Protein AF-A0ABD6VEF9-F1 (afdb_monomer_lite)

Radius of gyration: 16.77 Å; chains: 1; bounding box: 43×43×40 Å

Secondary structure (DSSP, 8-state):
---S--EEEE-HHHHSTTTTSPTTPEEEES-GGG--TTSPPPEEEEEEEEE----BS-TTTS-TTT----EEEEES-GGG--SEETTTEEPP--B----TT-EEEEEETTTEEEEEEEEEE-SSPEEEEEEEGGGTEEEEEEESS-EEEEESSS-S--TT-TTPEEEEE-TT--EEEEEEEEEEEEE-TTSGGGEEEEEEEHHHHHHHHT-----SS--

Structure (mmCIF, N/CA/C/O backbone):
data_AF-A0ABD6VEF9-F1
#
_entry.id   AF-A0ABD6VEF9-F1
#
loop_
_atom_site.group_PDB
_atom_site.id
_atom_site.type_symbol
_atom_site.label_atom_id
_atom_site.label_alt_id
_atom_site.label_comp_id
_atom_site.label_asym_id
_atom_site.label_entity_id
_atom_site.label_seq_id
_atom_site.pdbx_PDB_ins_code
_atom_site.Cartn_x
_atom_site.Cartn_y
_atom_site.Cartn_z
_atom_site.occupancy
_atom_site.B_iso_or_equiv
_atom_site.auth_seq_id
_atom_site.auth_comp_id
_atom_site.auth_asym_id
_atom_site.auth_atom_id
_atom_site.pdbx_PDB_model_num
ATOM 1 N N . MET A 1 1 ? -6.800 -20.324 9.308 1.00 45.53 1 MET A N 1
ATOM 2 C CA . MET A 1 1 ? -8.148 -19.732 9.439 1.00 45.53 1 MET A CA 1
ATOM 3 C C . MET A 1 1 ? -7.958 -18.294 9.885 1.00 45.53 1 MET A C 1
ATOM 5 O O . MET A 1 1 ? -7.019 -18.062 10.637 1.00 45.53 1 MET A O 1
ATOM 9 N N . THR A 1 2 ? -8.762 -17.354 9.390 1.00 67.94 2 THR A N 1
ATOM 10 C CA . THR A 1 2 ? -8.762 -15.959 9.862 1.00 67.94 2 THR A CA 1
ATOM 11 C C . THR A 1 2 ? -9.254 -15.913 11.309 1.00 67.94 2 THR A C 1
ATOM 13 O O . THR A 1 2 ? -10.180 -16.643 11.657 1.00 67.94 2 THR A O 1
ATOM 16 N N . ASP A 1 3 ? -8.638 -15.087 12.149 1.00 82.50 3 ASP A N 1
ATOM 17 C CA . ASP A 1 3 ? -8.951 -14.959 13.584 1.00 82.50 3 ASP A CA 1
ATOM 18 C C . ASP A 1 3 ? -10.270 -14.220 13.880 1.00 82.50 3 ASP A C 1
ATOM 20 O O . ASP A 1 3 ? -10.716 -14.188 15.025 1.00 82.50 3 ASP A O 1
ATOM 24 N N . GLY A 1 4 ? -10.910 -13.656 12.852 1.00 86.88 4 GLY A N 1
ATOM 25 C CA . GLY A 1 4 ? -12.177 -12.932 12.962 1.00 86.88 4 GLY A CA 1
ATOM 26 C C . GLY A 1 4 ? -12.031 -11.491 13.455 1.00 86.88 4 GLY A C 1
ATOM 27 O O . GLY A 1 4 ? -13.043 -10.829 13.675 1.00 86.88 4 GLY A O 1
ATOM 28 N N . LEU A 1 5 ? -10.803 -10.993 13.620 1.00 94.75 5 LEU A N 1
ATOM 29 C CA . LEU A 1 5 ? -10.530 -9.617 14.022 1.00 94.75 5 LEU A CA 1
ATOM 30 C C . LEU A 1 5 ? -10.351 -8.708 12.797 1.00 94.75 5 LEU A C 1
ATOM 32 O O . LEU A 1 5 ? -9.996 -9.154 11.705 1.00 94.75 5 LEU A O 1
ATOM 36 N N . ILE A 1 6 ? -10.594 -7.408 12.986 1.00 97.00 6 ILE A N 1
ATOM 37 C CA . ILE A 1 6 ? -10.380 -6.391 11.951 1.00 97.00 6 ILE A CA 1
ATOM 38 C C . ILE A 1 6 ? -9.035 -5.706 12.185 1.00 97.00 6 ILE A C 1
ATOM 40 O O . ILE A 1 6 ? -8.711 -5.256 13.289 1.00 97.00 6 ILE A O 1
ATOM 44 N N . TYR A 1 7 ? -8.269 -5.604 11.105 1.00 98.00 7 TYR A N 1
ATOM 45 C CA . TYR A 1 7 ? -6.947 -4.999 11.074 1.00 98.00 7 TYR A CA 1
ATOM 46 C C . TYR A 1 7 ? -6.912 -3.857 10.064 1.00 98.00 7 TYR A C 1
ATOM 48 O O . TYR A 1 7 ? -7.543 -3.931 9.011 1.00 98.00 7 TYR A O 1
ATOM 56 N N . GLY A 1 8 ? -6.120 -2.829 10.355 1.00 97.81 8 GLY A N 1
ATOM 57 C CA . GLY A 1 8 ? -5.647 -1.906 9.332 1.00 97.81 8 GLY A CA 1
ATOM 58 C C . GLY A 1 8 ? -4.469 -2.520 8.578 1.00 97.81 8 GLY A C 1
ATOM 59 O O . GLY A 1 8 ? -3.607 -3.148 9.194 1.00 97.81 8 GLY A O 1
ATOM 60 N N . LEU A 1 9 ? -4.430 -2.334 7.258 1.00 98.19 9 LEU A N 1
ATOM 61 C CA . LEU A 1 9 ? -3.325 -2.721 6.377 1.00 98.19 9 LEU A CA 1
ATOM 62 C C . LEU A 1 9 ? -2.619 -1.458 5.876 1.00 98.19 9 LEU A C 1
ATOM 64 O O . LEU A 1 9 ? -3.268 -0.526 5.413 1.00 98.19 9 LEU A O 1
ATOM 68 N N . THR A 1 10 ? -1.294 -1.427 5.963 1.00 97.75 10 THR A N 1
ATOM 69 C CA . THR A 1 10 ? -0.458 -0.332 5.447 1.00 97.75 10 THR A CA 1
ATOM 70 C C . THR A 1 10 ? 0.938 -0.859 5.107 1.00 97.75 10 THR A C 1
ATOM 72 O O . THR A 1 10 ? 1.178 -2.062 5.195 1.00 97.75 10 THR A O 1
ATOM 75 N N . ASN A 1 11 ? 1.869 0.002 4.698 1.00 97.81 11 ASN A N 1
ATOM 76 C CA . ASN A 1 11 ? 3.261 -0.390 4.501 1.00 97.81 11 ASN A CA 1
ATOM 77 C C . ASN A 1 11 ? 3.997 -0.596 5.833 1.00 97.81 11 ASN A C 1
ATOM 79 O O . ASN A 1 11 ? 3.742 0.085 6.830 1.00 97.81 11 ASN A O 1
ATOM 83 N N . ASN A 1 12 ? 4.984 -1.490 5.822 1.00 96.81 12 ASN A N 1
ATOM 84 C CA . ASN A 1 12 ? 5.884 -1.721 6.945 1.00 96.81 12 ASN A CA 1
ATOM 85 C C . ASN A 1 12 ? 6.657 -0.437 7.293 1.00 96.81 12 ASN A C 1
ATOM 87 O O . ASN A 1 12 ? 6.689 -0.033 8.458 1.00 96.81 12 ASN A O 1
ATOM 91 N N . HIS A 1 13 ? 7.203 0.275 6.306 1.00 95.19 13 HIS A N 1
ATOM 92 C CA . HIS A 1 13 ? 7.940 1.511 6.595 1.00 95.19 13 HIS A CA 1
ATOM 93 C C . HIS A 1 13 ? 7.076 2.626 7.208 1.00 95.19 13 HIS A C 1
ATOM 95 O O . HIS A 1 13 ? 7.625 3.534 7.828 1.00 95.19 13 HIS A O 1
ATOM 101 N N . VAL A 1 14 ? 5.747 2.558 7.059 1.00 94.62 14 VAL A N 1
ATOM 102 C CA . VAL A 1 14 ? 4.812 3.564 7.579 1.00 94.62 14 VAL A CA 1
ATOM 103 C C . VAL A 1 14 ? 4.471 3.296 9.041 1.00 94.62 14 VAL A C 1
ATOM 105 O O . VAL A 1 14 ? 4.703 4.157 9.884 1.00 94.62 14 VAL A O 1
ATOM 108 N N . SER A 1 15 ? 3.928 2.117 9.365 1.00 93.12 15 SER A N 1
ATOM 109 C CA . SER A 1 15 ? 3.440 1.839 10.728 1.00 93.12 15 SER A CA 1
ATOM 110 C C . SER A 1 15 ? 4.394 1.024 11.591 1.00 93.12 15 SER A C 1
ATOM 112 O O . SER A 1 15 ? 4.159 0.907 12.789 1.00 93.12 15 SER A O 1
ATOM 114 N N . ALA A 1 16 ? 5.417 0.403 11.002 1.00 92.25 16 ALA A N 1
ATOM 115 C CA . ALA A 1 16 ? 6.303 -0.526 11.698 1.00 92.25 16 ALA A CA 1
ATOM 116 C C . ALA A 1 16 ? 7.780 -0.091 11.705 1.00 92.25 16 ALA A C 1
ATOM 118 O O . ALA A 1 16 ? 8.642 -0.863 12.123 1.00 92.25 16 ALA A O 1
ATOM 119 N N . LEU A 1 17 ? 8.081 1.144 11.274 1.00 91.12 17 LEU A N 1
ATOM 120 C CA . LEU A 1 17 ? 9.437 1.711 11.204 1.00 91.12 17 LEU A CA 1
ATOM 121 C C . LEU A 1 17 ? 10.446 0.742 10.567 1.00 91.12 17 LEU A C 1
ATOM 123 O O . LEU A 1 17 ? 11.526 0.504 11.103 1.00 91.12 17 LEU A O 1
ATOM 127 N N . CYS A 1 18 ? 10.085 0.152 9.427 1.00 91.50 18 CYS A N 1
ATOM 128 C CA . CYS A 1 18 ? 10.913 -0.843 8.739 1.00 91.50 18 CYS A CA 1
ATOM 129 C C . CYS A 1 18 ? 11.238 -2.068 9.619 1.00 91.50 18 CYS A C 1
ATOM 131 O O . CYS A 1 18 ? 12.378 -2.524 9.654 1.00 91.50 18 CYS A O 1
ATOM 133 N N . SER A 1 19 ? 10.234 -2.616 10.302 1.00 91.69 19 SER A N 1
ATOM 134 C CA . SER A 1 19 ? 10.300 -3.769 11.218 1.00 91.69 19 SER A CA 1
ATOM 135 C C . SER A 1 19 ? 10.960 -3.501 12.579 1.00 91.69 19 SER A C 1
ATOM 137 O O . SER A 1 19 ? 11.353 -4.446 13.256 1.00 91.69 19 SER A O 1
ATOM 139 N N . HIS A 1 20 ? 11.075 -2.239 13.002 1.00 90.75 20 HIS A N 1
ATOM 140 C CA . HIS A 1 20 ? 11.664 -1.871 14.300 1.00 90.75 20 HIS A CA 1
ATOM 141 C C . HIS A 1 20 ? 10.624 -1.548 15.386 1.00 90.75 20 HIS A C 1
ATOM 143 O O . HIS A 1 20 ? 10.989 -1.324 16.540 1.00 90.75 20 HIS A O 1
ATOM 149 N N . VAL A 1 21 ? 9.334 -1.520 15.044 1.00 91.75 21 VAL A N 1
ATOM 150 C CA . VAL A 1 21 ? 8.249 -1.314 16.015 1.00 91.75 21 VAL A CA 1
ATOM 151 C C . VAL A 1 21 ? 7.948 -2.610 16.766 1.00 91.75 21 VAL A C 1
ATOM 153 O O . VAL A 1 21 ? 7.806 -3.673 16.166 1.00 91.75 21 VAL A O 1
ATOM 156 N N . GLN A 1 22 ? 7.818 -2.516 18.089 1.00 94.69 22 GLN A N 1
ATOM 157 C CA . GLN A 1 22 ? 7.417 -3.644 18.928 1.00 94.69 22 GLN A CA 1
ATOM 158 C C . GLN A 1 22 ? 5.934 -3.978 18.726 1.00 94.69 22 GLN A C 1
ATOM 160 O O . GLN A 1 22 ? 5.107 -3.089 18.502 1.00 94.69 22 GLN A O 1
ATOM 165 N N . ILE A 1 23 ? 5.586 -5.259 18.849 1.00 96.00 23 ILE A N 1
ATOM 166 C CA . ILE A 1 23 ? 4.185 -5.698 18.908 1.00 96.00 23 ILE A CA 1
ATOM 167 C C . ILE A 1 23 ? 3.462 -4.934 20.027 1.00 96.00 23 ILE A C 1
ATOM 169 O O . ILE A 1 23 ? 4.066 -4.572 21.034 1.00 96.00 23 ILE A O 1
ATOM 173 N N . ASP A 1 24 ? 2.183 -4.644 19.805 1.00 97.19 24 ASP A N 1
ATOM 174 C CA . ASP A 1 24 ? 1.301 -3.868 20.678 1.00 97.19 24 ASP A CA 1
ATOM 175 C C . ASP A 1 24 ? 1.665 -2.382 20.841 1.00 97.19 24 ASP A C 1
ATOM 177 O O . ASP A 1 24 ? 1.019 -1.664 21.604 1.00 97.19 24 ASP A O 1
ATOM 181 N N . THR A 1 25 ? 2.625 -1.863 20.068 1.00 97.44 25 THR A N 1
ATOM 182 C CA . THR A 1 25 ? 2.862 -0.412 20.010 1.00 97.44 25 THR A CA 1
ATOM 183 C C . THR A 1 25 ? 1.615 0.307 19.466 1.00 97.44 25 THR A C 1
ATOM 185 O O . THR A 1 25 ? 1.110 -0.087 18.405 1.00 97.44 25 THR A O 1
ATOM 188 N N . PRO A 1 26 ? 1.114 1.366 20.134 1.00 97.06 26 PRO A N 1
ATOM 189 C CA . PRO A 1 26 ? -0.029 2.139 19.656 1.00 97.06 26 PRO A CA 1
ATOM 190 C C . PRO A 1 26 ? 0.221 2.790 18.290 1.00 97.06 26 PRO A C 1
ATOM 192 O O . PRO A 1 26 ? 1.247 3.432 18.066 1.00 97.06 26 PRO A O 1
ATOM 195 N N . ILE A 1 27 ? -0.759 2.677 17.396 1.00 96.44 27 ILE A N 1
ATOM 196 C CA . ILE A 1 27 ? -0.816 3.384 16.115 1.00 96.44 27 ILE A CA 1
ATOM 197 C C . ILE A 1 27 ? -1.708 4.610 16.283 1.00 96.44 27 ILE A C 1
ATOM 199 O O . ILE A 1 27 ? -2.882 4.481 16.636 1.00 96.44 27 ILE A O 1
ATOM 203 N N . LEU A 1 28 ? -1.155 5.796 16.030 1.00 95.06 28 LEU A N 1
ATOM 204 C CA . LEU A 1 28 ? -1.866 7.066 16.180 1.00 95.06 28 LEU A CA 1
ATOM 205 C C . LEU A 1 28 ? -2.517 7.522 14.872 1.00 95.06 28 LEU A C 1
ATOM 207 O O . LEU A 1 28 ? -1.933 7.376 13.796 1.00 95.06 28 LEU A O 1
ATOM 211 N N . ALA A 1 29 ? -3.698 8.125 14.986 1.00 93.44 29 ALA A N 1
ATOM 212 C CA . ALA A 1 29 ? -4.364 8.850 13.913 1.00 93.44 29 ALA A CA 1
ATOM 213 C C . ALA A 1 29 ? -4.877 10.217 14.428 1.00 93.44 29 ALA A C 1
ATOM 215 O O . ALA A 1 29 ? -5.512 10.255 15.481 1.00 93.44 29 ALA A O 1
ATOM 216 N N . PRO A 1 30 ? -4.631 11.331 13.712 1.00 93.00 30 PRO A N 1
ATOM 217 C CA . PRO A 1 30 ? -3.630 11.448 12.651 1.00 93.00 30 PRO A CA 1
ATOM 218 C C . PRO A 1 30 ? -2.209 11.143 13.174 1.00 93.00 30 PRO A C 1
ATOM 220 O O . PRO A 1 30 ? -1.962 11.128 14.381 1.00 93.00 30 PRO A O 1
ATOM 223 N N . GLY A 1 31 ? -1.274 10.860 12.264 1.00 88.62 31 GLY A N 1
ATOM 224 C CA . GLY A 1 31 ? 0.130 10.672 12.635 1.00 88.62 31 GLY A CA 1
ATOM 225 C C . GLY A 1 31 ? 0.730 11.963 13.200 1.00 88.62 31 GLY A C 1
ATOM 226 O O . GLY A 1 31 ? 0.244 13.051 12.911 1.00 88.62 31 GLY A O 1
ATOM 227 N N . VAL A 1 32 ? 1.815 11.865 13.977 1.00 86.62 32 VAL A N 1
ATOM 228 C CA . VAL A 1 32 ? 2.426 13.021 14.676 1.00 86.62 32 VAL A CA 1
ATOM 229 C C . VAL A 1 32 ? 2.741 14.193 13.733 1.00 86.62 32 VAL A C 1
ATOM 231 O O . VAL A 1 32 ? 2.557 15.345 14.107 1.00 86.62 32 VAL A O 1
ATOM 234 N N . MET A 1 33 ? 3.159 13.902 12.498 1.00 86.00 33 MET A N 1
ATOM 235 C CA . MET A 1 33 ? 3.472 14.913 11.475 1.00 86.00 33 MET A CA 1
ATOM 236 C C . MET A 1 33 ? 2.245 15.661 10.931 1.00 86.00 33 MET A C 1
ATOM 238 O O . MET A 1 33 ? 2.400 16.711 10.317 1.00 86.00 33 MET A O 1
ATOM 242 N N . ASP A 1 34 ? 1.048 15.117 11.137 1.00 87.38 34 ASP A N 1
ATOM 243 C CA . ASP A 1 34 ? -0.226 15.653 10.656 1.00 87.38 34 ASP A CA 1
ATOM 244 C C . ASP A 1 34 ? -1.023 16.349 11.779 1.00 87.38 34 ASP A C 1
ATOM 246 O O . ASP A 1 34 ? -2.131 16.838 11.552 1.00 87.38 34 ASP A O 1
ATOM 250 N N . VAL A 1 35 ? -0.481 16.402 13.002 1.00 91.75 35 VAL A N 1
ATOM 251 C CA . VAL A 1 35 ? -1.099 17.109 14.131 1.00 91.75 35 VAL A CA 1
ATOM 252 C C . VAL A 1 35 ? -0.801 18.604 14.024 1.00 91.75 35 VAL A C 1
ATOM 254 O O . VAL A 1 35 ? 0.353 19.022 13.937 1.00 91.75 35 VAL A O 1
ATOM 257 N N . GLY A 1 36 ? -1.845 19.428 14.092 1.00 91.19 36 GLY A N 1
ATOM 258 C CA . GLY A 1 36 ? -1.723 20.882 14.069 1.00 91.19 36 GLY A CA 1
ATOM 259 C C . GLY A 1 36 ? -2.930 21.591 14.690 1.00 91.19 36 GLY A C 1
ATOM 260 O O . GLY A 1 36 ? -3.944 20.948 14.985 1.00 91.19 36 GLY A O 1
ATOM 261 N N . PRO A 1 37 ? -2.841 22.918 14.908 1.00 92.12 37 PRO A N 1
ATOM 262 C CA . PRO A 1 37 ? -3.950 23.710 15.433 1.00 92.12 37 PRO A CA 1
ATOM 263 C C . PRO A 1 37 ? -5.216 23.539 14.586 1.00 92.12 37 PRO A C 1
ATOM 265 O O . PRO A 1 37 ? -5.142 23.520 13.360 1.00 92.12 37 PRO A O 1
ATOM 268 N N . ASN A 1 38 ? -6.377 23.443 15.240 1.00 91.31 38 ASN A N 1
ATOM 269 C CA . ASN A 1 38 ? -7.689 23.213 14.611 1.00 91.31 38 ASN A CA 1
ATOM 270 C C . ASN A 1 38 ? -7.837 21.870 13.861 1.00 91.31 38 ASN A C 1
ATOM 272 O O . ASN A 1 38 ? -8.828 21.674 13.159 1.00 91.31 38 ASN A O 1
ATOM 276 N N . GLY A 1 39 ? -6.876 20.952 14.001 1.00 89.56 39 GLY A N 1
ATOM 277 C CA . GLY A 1 39 ? -6.969 19.586 13.492 1.00 89.56 39 GLY A CA 1
ATOM 278 C C . GLY A 1 39 ? -7.694 18.633 14.446 1.00 89.56 39 GLY A C 1
ATOM 279 O O . GLY A 1 39 ? -8.108 18.999 15.547 1.00 89.56 39 GLY A O 1
ATOM 280 N N . VAL A 1 40 ? -7.818 17.375 14.023 1.00 90.62 40 VAL A N 1
ATOM 281 C CA . VAL A 1 40 ? -8.311 16.290 14.881 1.00 90.62 40 VAL A CA 1
ATOM 282 C C . VAL A 1 40 ? -7.254 15.980 15.941 1.00 90.62 40 VAL A C 1
ATOM 284 O O . VAL A 1 40 ? -6.083 15.784 15.612 1.00 90.62 40 VAL A O 1
ATOM 287 N N . ALA A 1 41 ? -7.662 15.937 17.212 1.00 93.31 41 ALA A N 1
ATOM 288 C CA . ALA A 1 41 ? -6.776 15.523 18.294 1.00 93.31 41 ALA A CA 1
ATOM 289 C C . ALA A 1 41 ? -6.307 14.073 18.060 1.00 93.31 41 ALA A C 1
ATOM 291 O O . ALA A 1 41 ? -7.143 13.227 17.737 1.00 93.31 41 ALA A O 1
ATOM 292 N N . PRO A 1 42 ? -5.006 13.766 18.213 1.00 94.62 42 PRO A N 1
ATOM 293 C CA . PRO A 1 42 ? -4.504 12.421 17.975 1.00 94.62 42 PRO A CA 1
ATOM 294 C C . PRO A 1 42 ? -5.123 11.423 18.953 1.00 94.62 42 PRO A C 1
ATOM 296 O O . PRO A 1 42 ? -5.195 11.668 20.158 1.00 94.62 42 PRO A O 1
ATOM 299 N N . PHE A 1 43 ? -5.532 10.274 18.429 1.00 95.12 43 PHE A N 1
ATOM 300 C CA . PHE A 1 43 ? -6.063 9.152 19.194 1.00 95.12 43 PHE A CA 1
ATOM 301 C C . PHE A 1 43 ? -5.400 7.843 18.759 1.00 95.12 43 PHE A C 1
ATOM 303 O O . PHE A 1 43 ? -4.752 7.765 17.714 1.00 95.12 43 PHE A O 1
ATOM 310 N N . THR A 1 44 ? -5.549 6.798 19.575 1.00 96.75 44 THR A N 1
ATOM 311 C CA . THR A 1 44 ? -5.053 5.459 19.231 1.00 96.75 44 THR A CA 1
ATOM 312 C C . THR A 1 44 ? -6.043 4.772 18.295 1.00 96.75 44 THR A C 1
ATOM 314 O O . THR A 1 44 ? -7.134 4.390 18.713 1.00 96.75 44 THR A O 1
ATOM 317 N N . LEU A 1 45 ? -5.652 4.605 17.032 1.00 96.75 45 LEU A N 1
ATOM 318 C CA . LEU A 1 45 ? -6.423 3.886 16.017 1.00 96.75 45 LEU A CA 1
ATOM 319 C C . LEU A 1 45 ? -6.382 2.368 16.249 1.00 96.75 45 LEU A C 1
ATOM 321 O O . LEU A 1 45 ? -7.352 1.652 15.993 1.00 96.75 45 LEU A O 1
ATOM 325 N N . GLY A 1 46 ? -5.250 1.868 16.736 1.00 97.69 46 GLY A N 1
ATOM 326 C CA . GLY A 1 46 ? -5.011 0.443 16.894 1.00 97.69 46 GLY A CA 1
ATOM 327 C C . GLY A 1 46 ? -3.634 0.133 17.458 1.00 97.69 46 GLY A C 1
ATOM 328 O O . GLY A 1 46 ? -2.940 1.025 17.939 1.00 97.69 46 GLY A O 1
ATOM 329 N N . PHE A 1 47 ? -3.236 -1.132 17.378 1.00 97.94 47 PHE A N 1
ATOM 330 C CA . PHE A 1 47 ? -1.985 -1.628 17.951 1.00 97.94 47 PHE A CA 1
ATOM 331 C C . PHE A 1 47 ? -1.227 -2.479 16.939 1.00 97.94 47 PHE A C 1
ATOM 333 O O . PHE A 1 47 ? -1.810 -3.378 16.326 1.00 97.94 47 PHE A O 1
ATOM 340 N N . HIS A 1 48 ? 0.062 -2.194 16.744 1.00 98.00 48 HIS A N 1
ATOM 341 C CA . HIS A 1 48 ? 0.905 -2.931 15.809 1.00 98.00 48 HIS A CA 1
ATOM 342 C C . HIS A 1 48 ? 0.853 -4.437 16.096 1.00 98.00 48 HIS A C 1
ATOM 344 O O . HIS A 1 48 ? 1.012 -4.859 17.236 1.00 98.00 48 HIS A O 1
ATOM 350 N N . THR A 1 49 ? 0.625 -5.255 15.068 1.00 97.06 49 THR A N 1
ATOM 351 C CA . THR A 1 49 ? 0.486 -6.709 15.242 1.00 97.06 49 THR A CA 1
ATOM 352 C C . THR A 1 49 ? 1.572 -7.471 14.507 1.00 97.06 49 THR A C 1
ATOM 354 O O . THR A 1 49 ? 2.173 -8.381 15.070 1.00 97.06 49 THR A O 1
ATOM 357 N N . ARG A 1 50 ? 1.815 -7.135 13.238 1.00 96.62 50 ARG A N 1
ATOM 358 C CA . ARG A 1 50 ? 2.834 -7.814 12.438 1.00 96.62 50 ARG A CA 1
ATOM 359 C C . ARG A 1 50 ? 3.285 -6.942 11.281 1.00 96.62 50 ARG A C 1
ATOM 361 O O . ARG A 1 50 ? 2.458 -6.326 10.614 1.00 96.62 50 ARG A O 1
ATOM 368 N N . ALA A 1 51 ? 4.576 -6.971 10.992 1.00 96.81 51 ALA A N 1
ATOM 369 C CA . ALA A 1 51 ? 5.146 -6.486 9.747 1.00 96.81 51 ALA A CA 1
ATOM 370 C C . ALA A 1 51 ? 5.677 -7.671 8.932 1.00 96.81 51 ALA A C 1
ATOM 372 O O . ALA A 1 51 ? 6.233 -8.608 9.502 1.00 96.81 51 ALA A O 1
ATOM 373 N N . LEU A 1 52 ? 5.483 -7.654 7.614 1.00 95.25 52 LEU A N 1
ATOM 374 C CA . LEU A 1 52 ? 6.184 -8.576 6.725 1.00 95.25 52 LEU A CA 1
ATOM 375 C C . LEU A 1 52 ? 7.640 -8.122 6.613 1.00 95.25 52 LEU A C 1
ATOM 377 O O . LEU A 1 52 ? 7.905 -6.931 6.432 1.00 95.25 52 LEU A O 1
ATOM 381 N N . GLU A 1 53 ? 8.567 -9.064 6.769 1.00 86.06 53 GLU A N 1
ATOM 382 C CA . GLU A 1 53 ? 9.993 -8.757 6.839 1.00 86.06 53 GLU A CA 1
ATOM 383 C C . GLU A 1 53 ? 10.518 -8.149 5.532 1.00 86.06 53 GLU A C 1
ATOM 385 O O . GLU A 1 53 ? 10.178 -8.576 4.427 1.00 86.06 53 GLU A O 1
ATOM 390 N N . MET A 1 54 ? 11.389 -7.150 5.686 1.00 90.12 54 MET A N 1
ATOM 391 C CA . MET A 1 54 ? 12.167 -6.555 4.604 1.00 90.12 54 MET A CA 1
ATOM 392 C C . MET A 1 54 ? 13.631 -6.943 4.788 1.00 90.12 54 MET A C 1
ATOM 394 O O . MET A 1 54 ? 14.349 -6.348 5.596 1.00 90.12 54 MET A O 1
ATOM 398 N N . HIS A 1 55 ? 14.088 -7.945 4.043 1.00 91.31 55 HIS A N 1
ATOM 399 C CA . HIS A 1 55 ? 15.479 -8.372 4.086 1.00 91.31 55 HIS A CA 1
ATOM 400 C C . HIS A 1 55 ? 16.355 -7.377 3.325 1.00 91.31 55 HIS A C 1
ATOM 402 O O . HIS A 1 55 ? 16.140 -7.108 2.139 1.00 91.31 55 HIS A O 1
ATOM 408 N N . HIS A 1 56 ? 17.361 -6.842 4.012 1.00 90.50 56 HIS A N 1
ATOM 409 C CA . HIS A 1 56 ? 18.404 -6.023 3.408 1.00 90.50 56 HIS A CA 1
ATOM 410 C C . HIS A 1 56 ? 19.555 -6.899 2.908 1.00 90.50 56 HIS A C 1
ATOM 412 O O . HIS A 1 56 ? 19.841 -7.954 3.470 1.00 90.50 56 HIS A O 1
ATOM 418 N N . GLY A 1 57 ? 20.239 -6.452 1.858 1.00 90.56 57 GLY A N 1
ATOM 419 C CA . GLY A 1 57 ? 21.316 -7.214 1.236 1.00 90.56 57 GLY A CA 1
ATOM 420 C C . GLY A 1 57 ? 21.520 -6.838 -0.226 1.00 90.56 57 GLY A C 1
ATOM 421 O O . GLY A 1 57 ? 20.934 -5.881 -0.733 1.00 90.56 57 GLY A O 1
ATOM 422 N N . SER A 1 58 ? 22.366 -7.597 -0.911 1.00 89.94 58 SER A N 1
ATOM 423 C CA . SER A 1 58 ? 22.529 -7.515 -2.358 1.00 89.94 58 SER A CA 1
ATOM 424 C C . SER A 1 58 ? 21.566 -8.478 -3.054 1.00 89.94 58 SER A C 1
ATOM 426 O O . SER A 1 58 ? 21.177 -9.505 -2.511 1.00 89.94 58 SER A O 1
ATOM 428 N N . VAL A 1 59 ? 21.221 -8.204 -4.310 1.00 89.88 59 VAL A N 1
ATOM 429 C CA . VAL A 1 59 ? 20.334 -9.086 -5.096 1.00 89.88 59 VAL A CA 1
ATOM 430 C C . VAL A 1 59 ? 20.834 -10.544 -5.150 1.00 89.88 59 VAL A C 1
ATOM 432 O O . VAL A 1 59 ? 20.032 -11.456 -5.300 1.00 89.88 59 VAL A O 1
ATOM 435 N N . GLY A 1 60 ? 22.144 -10.777 -5.007 1.00 91.25 60 GLY A N 1
ATOM 436 C CA . GLY A 1 60 ? 22.737 -12.117 -5.035 1.00 91.25 60 GLY A CA 1
ATOM 437 C C . GLY A 1 60 ? 22.738 -12.874 -3.702 1.00 91.25 60 GLY A C 1
ATOM 438 O O . GLY A 1 60 ? 23.114 -14.042 -3.704 1.00 91.25 60 GLY A O 1
ATOM 439 N N . ASN A 1 61 ? 22.375 -12.244 -2.577 1.00 92.25 61 ASN A N 1
ATOM 440 C CA . ASN A 1 61 ? 22.468 -12.869 -1.249 1.00 92.25 61 ASN A CA 1
ATOM 441 C C . ASN A 1 61 ? 21.145 -12.945 -0.472 1.00 92.25 61 ASN A C 1
ATOM 443 O O . ASN A 1 61 ? 21.108 -13.586 0.576 1.00 92.25 61 ASN A O 1
ATOM 447 N N . ILE A 1 62 ? 20.075 -12.328 -0.976 1.00 92.75 62 ILE A N 1
ATOM 448 C CA . ILE A 1 62 ? 18.742 -12.369 -0.370 1.00 92.75 62 ILE A CA 1
ATOM 449 C C . ILE A 1 62 ? 17.683 -12.812 -1.377 1.00 92.75 62 ILE A C 1
ATOM 451 O O . ILE A 1 62 ? 17.788 -12.565 -2.579 1.00 92.75 62 ILE A O 1
ATOM 455 N N . ASP A 1 63 ? 16.617 -13.425 -0.866 1.00 91.00 63 ASP A N 1
ATOM 456 C CA . ASP A 1 63 ? 15.432 -13.748 -1.655 1.00 91.00 63 ASP A CA 1
ATOM 457 C C . ASP A 1 63 ? 14.542 -12.507 -1.824 1.00 91.00 63 ASP A C 1
ATOM 459 O O . ASP A 1 63 ? 13.567 -12.286 -1.104 1.00 91.00 63 ASP A O 1
ATOM 463 N N . ILE A 1 64 ? 14.887 -11.677 -2.808 1.00 92.31 64 ILE A N 1
ATOM 464 C CA . ILE A 1 64 ? 14.157 -10.444 -3.132 1.00 92.31 64 ILE A CA 1
ATOM 465 C C . ILE A 1 64 ? 12.710 -10.682 -3.595 1.00 92.31 64 ILE A C 1
ATOM 467 O O . ILE A 1 64 ? 11.935 -9.728 -3.679 1.00 92.31 64 ILE A O 1
ATOM 471 N N . ALA A 1 65 ? 12.333 -11.921 -3.934 1.00 88.31 65 ALA A N 1
ATOM 472 C CA . ALA A 1 65 ? 10.963 -12.248 -4.321 1.00 88.31 65 ALA A CA 1
ATOM 473 C C . ALA A 1 65 ? 10.026 -12.308 -3.106 1.00 88.31 65 ALA A C 1
ATOM 475 O O . ALA A 1 65 ? 8.820 -12.127 -3.265 1.00 88.31 65 ALA A O 1
ATOM 476 N N . ARG A 1 66 ? 10.578 -12.524 -1.903 1.00 87.25 66 ARG A N 1
ATOM 477 C CA . ARG A 1 66 ? 9.838 -12.475 -0.635 1.00 87.25 66 ARG A CA 1
ATOM 478 C C . ARG A 1 66 ? 9.736 -11.075 -0.041 1.00 87.25 66 ARG A C 1
ATOM 480 O O . ARG A 1 66 ? 8.839 -10.841 0.764 1.00 87.25 66 ARG A O 1
ATOM 487 N N . ASN A 1 67 ? 10.612 -10.154 -0.445 1.00 93.62 67 ASN A N 1
ATOM 488 C CA . ASN A 1 67 ? 10.554 -8.776 0.024 1.00 93.62 67 ASN A CA 1
ATOM 489 C C . ASN A 1 67 ? 9.264 -8.101 -0.444 1.00 93.62 67 ASN A C 1
ATOM 491 O O . ASN A 1 67 ? 8.959 -8.009 -1.635 1.00 93.62 67 ASN A O 1
ATOM 495 N N . THR A 1 68 ? 8.533 -7.583 0.530 1.00 94.62 68 THR A N 1
ATOM 496 C CA . THR A 1 68 ? 7.355 -6.748 0.355 1.00 94.62 68 THR A CA 1
ATOM 497 C C . THR A 1 68 ? 7.357 -5.699 1.452 1.00 94.62 68 THR A C 1
ATOM 499 O O . THR A 1 68 ? 8.166 -5.748 2.373 1.00 94.62 68 THR A O 1
ATOM 502 N N . ASP A 1 69 ? 6.468 -4.730 1.347 1.00 96.88 69 ASP A N 1
ATOM 503 C CA . ASP A 1 69 ? 6.392 -3.633 2.287 1.00 96.88 69 ASP A CA 1
ATOM 504 C C . ASP A 1 69 ? 4.963 -3.530 2.796 1.00 96.88 69 ASP A C 1
ATOM 506 O O . ASP A 1 69 ? 4.125 -2.814 2.252 1.00 96.88 69 ASP A O 1
ATOM 510 N N . ALA A 1 70 ? 4.656 -4.333 3.810 1.00 97.88 70 ALA A N 1
ATOM 511 C CA . ALA A 1 70 ? 3.325 -4.393 4.385 1.00 97.88 70 ALA A CA 1
ATOM 512 C C . ALA A 1 70 ? 3.374 -4.690 5.880 1.00 97.88 70 ALA A C 1
ATOM 514 O O . ALA A 1 70 ? 4.194 -5.475 6.355 1.00 97.88 70 ALA A O 1
ATOM 515 N N . ALA A 1 71 ? 2.455 -4.089 6.615 1.00 98.19 71 ALA A N 1
ATOM 516 C CA . ALA A 1 71 ? 2.219 -4.337 8.019 1.00 98.19 71 ALA A CA 1
ATOM 517 C C . ALA A 1 71 ? 0.726 -4.250 8.326 1.00 98.19 71 ALA A C 1
ATOM 519 O O . ALA A 1 71 ? -0.043 -3.588 7.625 1.00 98.19 71 ALA A O 1
ATOM 520 N N . ILE A 1 72 ? 0.341 -4.927 9.401 1.00 98.06 72 ILE A N 1
ATOM 521 C CA . ILE A 1 72 ? -0.999 -4.882 9.962 1.00 98.06 72 ILE A CA 1
ATOM 522 C C . ILE A 1 72 ? -0.964 -4.437 11.419 1.00 98.06 72 ILE A C 1
ATOM 524 O O . ILE A 1 72 ? -0.029 -4.734 12.175 1.00 98.06 72 ILE A O 1
ATOM 528 N N . PHE A 1 73 ? -2.022 -3.745 11.815 1.00 98.12 73 PHE A N 1
ATOM 529 C CA . PHE A 1 73 ? -2.289 -3.366 13.195 1.00 98.12 73 PHE A CA 1
ATOM 530 C C . PHE A 1 73 ? -3.745 -3.670 13.528 1.00 98.12 73 PHE A C 1
ATOM 532 O O . PHE A 1 73 ? -4.638 -3.445 12.711 1.00 98.12 73 PHE A O 1
ATOM 539 N N . ARG A 1 74 ? -3.994 -4.218 14.715 1.00 97.81 74 ARG A N 1
ATOM 540 C CA . ARG A 1 74 ? -5.345 -4.535 15.179 1.00 97.81 74 ARG A CA 1
ATOM 541 C C . ARG A 1 74 ? -6.093 -3.239 15.452 1.00 97.81 74 ARG A C 1
ATOM 543 O O . ARG A 1 74 ? -5.579 -2.393 16.184 1.00 97.81 74 ARG A O 1
ATOM 550 N N . ILE A 1 75 ? -7.292 -3.091 14.895 1.00 98.12 75 ILE A N 1
ATOM 551 C CA . ILE A 1 75 ? -8.143 -1.929 15.166 1.00 98.12 75 ILE A CA 1
ATOM 552 C C . ILE A 1 75 ? -8.585 -1.952 16.634 1.00 98.12 75 ILE A C 1
ATOM 554 O O . ILE A 1 75 ? -8.967 -3.000 17.157 1.00 98.12 75 ILE A O 1
ATOM 558 N N . ASN A 1 76 ? -8.496 -0.801 17.306 1.00 97.19 76 ASN A N 1
ATOM 559 C CA . ASN A 1 76 ? -8.893 -0.673 18.709 1.00 97.19 76 ASN A CA 1
ATOM 560 C C . ASN A 1 76 ? -10.422 -0.647 18.868 1.00 97.19 76 ASN A C 1
ATOM 562 O O . ASN A 1 76 ? -10.967 -1.395 19.673 1.00 97.19 76 ASN A O 1
ATOM 566 N N . ASP A 1 77 ? -11.102 0.181 18.072 1.00 96.69 77 ASP A N 1
ATOM 567 C CA . ASP A 1 77 ? -12.561 0.292 18.054 1.00 96.69 77 ASP A CA 1
ATOM 568 C C . ASP A 1 77 ? -13.081 0.169 16.618 1.00 96.69 77 ASP A C 1
ATOM 570 O O . ASP A 1 77 ? -12.959 1.085 15.801 1.00 96.69 77 ASP A O 1
ATOM 574 N N . VAL A 1 78 ? -13.659 -0.991 16.302 1.00 96.81 78 VAL A N 1
ATOM 575 C CA . VAL A 1 78 ? -14.173 -1.288 14.959 1.00 96.81 78 VAL A CA 1
ATOM 576 C C . VAL A 1 78 ? -15.398 -0.449 14.590 1.00 96.81 78 VAL A C 1
ATOM 578 O O . VAL A 1 78 ? -15.702 -0.324 13.407 1.00 96.81 78 VAL A O 1
ATOM 581 N N . SER A 1 79 ? -16.096 0.146 15.564 1.00 96.62 79 SER A N 1
ATOM 582 C CA . SER A 1 79 ? -17.244 1.026 15.307 1.00 96.62 79 SER A CA 1
ATOM 583 C C . SER A 1 79 ? -16.832 2.395 14.756 1.00 96.62 79 SER A C 1
ATOM 585 O O . SER A 1 79 ? -17.644 3.074 14.137 1.00 96.62 79 SER A O 1
ATOM 587 N N . GLN A 1 80 ? -15.566 2.782 14.950 1.00 94.81 80 GLN A N 1
ATOM 588 C CA . GLN A 1 80 ? -15.012 4.079 14.542 1.00 94.81 80 GLN A CA 1
ATOM 589 C C . GLN A 1 80 ? -14.268 4.025 13.203 1.00 94.81 80 GLN A C 1
ATOM 591 O O . GLN A 1 80 ? -13.665 5.012 12.784 1.00 94.81 80 GLN A O 1
ATOM 596 N N . VAL A 1 81 ? -14.279 2.874 12.530 1.00 96.56 81 VAL A N 1
ATOM 597 C CA . VAL A 1 81 ? -13.658 2.698 11.214 1.00 96.56 81 VAL A CA 1
ATOM 598 C C . VAL A 1 81 ? -14.684 2.221 10.203 1.00 96.56 81 VAL A C 1
ATOM 600 O O . VAL A 1 81 ? -15.694 1.614 10.554 1.00 96.56 81 VAL A O 1
ATOM 603 N N . THR A 1 82 ? -14.391 2.474 8.937 1.00 97.81 82 THR A N 1
ATOM 604 C CA . THR A 1 82 ? -15.179 2.047 7.785 1.00 97.81 82 THR A CA 1
ATOM 605 C C . THR A 1 82 ? -14.263 1.345 6.790 1.00 97.81 82 THR A C 1
ATOM 607 O O . THR A 1 82 ? -13.059 1.611 6.763 1.00 97.81 82 THR A O 1
ATOM 610 N N . SER A 1 83 ? -14.812 0.449 5.972 1.00 98.06 83 SER A N 1
ATOM 611 C CA . SER A 1 83 ? -14.101 -0.091 4.812 1.00 98.06 83 SER A CA 1
ATOM 612 C C . SER A 1 83 ? -14.030 0.898 3.642 1.00 98.06 83 SER A C 1
ATOM 614 O O . SER A 1 83 ? -13.388 0.599 2.636 1.00 98.06 83 SER A O 1
ATOM 616 N N . MET A 1 84 ? -14.618 2.092 3.754 1.00 98.06 84 MET A N 1
ATOM 617 C CA . MET A 1 84 ? -14.507 3.133 2.732 1.00 98.06 84 MET A CA 1
ATOM 618 C C . MET A 1 84 ? -13.063 3.606 2.519 1.00 98.06 84 MET A C 1
ATOM 620 O O . MET A 1 84 ? -12.339 3.972 3.447 1.00 98.06 84 MET A O 1
ATOM 624 N N . GLN A 1 85 ? -12.663 3.690 1.252 1.00 97.56 85 GLN A N 1
ATOM 625 C CA . GLN A 1 85 ? -11.441 4.353 0.812 1.00 97.56 85 GLN A CA 1
ATOM 626 C C . GLN A 1 85 ? -11.694 5.867 0.774 1.00 97.56 85 GLN A C 1
ATOM 628 O O . GLN A 1 85 ? -12.124 6.444 -0.229 1.00 97.56 85 GLN A O 1
ATOM 633 N N . GLY A 1 86 ? -11.485 6.520 1.921 1.00 93.94 86 GLY A N 1
ATOM 634 C CA . GLY A 1 86 ? -11.863 7.919 2.127 1.00 93.94 86 GLY A CA 1
ATOM 635 C C . GLY A 1 86 ? -13.366 8.125 1.925 1.00 93.94 86 GLY A C 1
ATOM 636 O O . GLY A 1 86 ? -14.167 7.448 2.550 1.00 93.94 86 GLY A O 1
ATOM 637 N N . GLY A 1 87 ? -13.750 9.065 1.058 1.00 94.81 87 GLY A N 1
ATOM 638 C CA . GLY A 1 87 ? -15.153 9.294 0.680 1.00 94.81 87 GLY A CA 1
ATOM 639 C C . GLY A 1 87 ? -15.490 8.845 -0.744 1.00 94.81 87 GLY A C 1
ATOM 640 O O . GLY A 1 87 ? -16.488 9.304 -1.288 1.00 94.81 87 GLY A O 1
ATOM 641 N N . ALA A 1 88 ? -14.628 8.045 -1.383 1.00 96.94 88 ALA A N 1
ATOM 642 C CA . ALA A 1 88 ? -14.737 7.749 -2.811 1.00 96.94 88 ALA A CA 1
ATOM 643 C C . ALA A 1 88 ? -15.532 6.469 -3.099 1.00 96.94 88 ALA A C 1
ATOM 645 O O . ALA A 1 88 ? -16.445 6.484 -3.920 1.00 96.94 88 ALA A O 1
ATOM 646 N N . TYR A 1 89 ? -15.171 5.362 -2.448 1.00 97.44 89 TYR A N 1
ATOM 647 C CA . TYR A 1 89 ? -15.776 4.051 -2.677 1.00 97.44 89 TYR A CA 1
ATOM 648 C C . TYR A 1 89 ? -15.460 3.071 -1.546 1.00 97.44 89 TYR A C 1
ATOM 650 O O . TYR A 1 89 ? -14.491 3.259 -0.811 1.00 97.44 89 TYR A O 1
ATOM 658 N N . ASP A 1 90 ? -16.252 2.006 -1.442 1.00 98.25 90 ASP A N 1
ATOM 659 C CA . ASP A 1 90 ? -16.008 0.906 -0.509 1.00 98.25 90 ASP A CA 1
ATOM 660 C C . ASP A 1 90 ? -14.896 -0.040 -1.005 1.00 98.25 90 ASP A C 1
ATOM 662 O O . ASP A 1 90 ? -14.652 -0.161 -2.208 1.00 98.25 90 ASP A O 1
ATOM 666 N N . THR A 1 91 ? -14.203 -0.712 -0.084 1.00 98.25 91 THR A N 1
ATOM 667 C CA . THR A 1 91 ? -13.101 -1.629 -0.403 1.00 98.25 91 THR A CA 1
ATOM 668 C C . THR A 1 91 ? -13.612 -2.858 -1.165 1.00 98.25 91 THR A C 1
ATOM 670 O O . THR A 1 91 ? -14.400 -3.633 -0.616 1.00 98.25 91 THR A O 1
ATOM 673 N N . PRO A 1 92 ? -13.140 -3.115 -2.402 1.00 98.00 92 PRO A N 1
ATOM 674 C CA . PRO A 1 92 ? -13.508 -4.329 -3.116 1.00 98.00 92 PRO A CA 1
ATOM 675 C C . PRO A 1 92 ? -12.858 -5.550 -2.456 1.00 98.00 92 PRO A C 1
ATOM 677 O O . PRO A 1 92 ? -11.647 -5.586 -2.236 1.00 98.00 92 PRO A O 1
ATOM 680 N N . ILE A 1 93 ? -13.659 -6.580 -2.180 1.00 97.69 93 ILE A N 1
ATOM 681 C CA . ILE A 1 93 ? -13.172 -7.832 -1.575 1.00 97.69 93 ILE A CA 1
ATOM 682 C C . ILE A 1 93 ? -12.552 -8.783 -2.611 1.00 97.69 93 ILE A C 1
ATOM 684 O O . ILE A 1 93 ? -11.810 -9.702 -2.260 1.00 97.69 93 ILE A O 1
ATOM 688 N N . GLN A 1 94 ? -12.847 -8.572 -3.896 1.00 98.44 94 GLN A N 1
ATOM 689 C CA . GLN A 1 94 ? -12.230 -9.293 -5.004 1.00 98.44 94 GLN A CA 1
ATOM 690 C C . GLN A 1 94 ? -10.765 -8.877 -5.152 1.00 98.44 94 GLN A C 1
ATOM 692 O O . GLN A 1 94 ? -10.415 -7.714 -4.970 1.00 98.44 94 GLN A O 1
ATOM 697 N N . ILE A 1 95 ? -9.909 -9.828 -5.530 1.00 98.44 95 ILE A N 1
ATOM 698 C CA . ILE A 1 95 ? -8.475 -9.598 -5.739 1.00 98.44 95 ILE A CA 1
ATOM 699 C C . ILE A 1 95 ? -8.124 -9.951 -7.181 1.00 98.44 95 ILE A C 1
ATOM 701 O O . ILE A 1 95 ? -8.363 -11.085 -7.612 1.00 98.44 95 ILE A O 1
ATOM 705 N N . ALA A 1 96 ? -7.495 -9.018 -7.889 1.00 98.44 96 ALA A N 1
ATOM 706 C CA . ALA A 1 96 ? -6.982 -9.212 -9.240 1.00 98.44 96 ALA A CA 1
ATOM 707 C C . ALA A 1 96 ? -5.456 -9.092 -9.253 1.00 98.44 96 ALA A C 1
ATOM 709 O O . ALA A 1 96 ? -4.877 -8.295 -8.515 1.00 98.44 96 ALA A O 1
ATOM 710 N N . ASP A 1 97 ? -4.805 -9.888 -10.100 1.00 98.19 97 ASP A N 1
ATOM 711 C CA . ASP A 1 97 ? -3.370 -9.732 -10.320 1.00 98.19 97 ASP A CA 1
ATOM 712 C C . ASP A 1 97 ? -3.119 -8.523 -11.233 1.00 98.19 97 ASP A C 1
ATOM 714 O O . ASP A 1 97 ? -3.883 -8.300 -12.175 1.00 98.19 97 ASP A O 1
ATOM 718 N N . PRO A 1 98 ? -2.073 -7.726 -10.973 1.00 98.00 98 PRO A N 1
ATOM 719 C CA . PRO A 1 98 ? -1.770 -6.558 -11.785 1.00 98.00 98 PRO A CA 1
ATOM 720 C C . PRO A 1 98 ? -1.345 -6.931 -13.202 1.00 98.00 98 PRO A C 1
ATOM 722 O O . PRO A 1 98 ? -0.482 -7.786 -13.408 1.00 98.00 98 PRO A O 1
ATOM 725 N N . VAL A 1 99 ? -1.910 -6.220 -14.176 1.00 96.88 99 VAL A N 1
ATOM 726 C CA . VAL A 1 99 ? -1.613 -6.376 -15.603 1.00 96.88 99 VAL A CA 1
ATOM 727 C C . VAL A 1 99 ? -1.355 -5.001 -16.208 1.00 96.88 99 VAL A C 1
ATOM 729 O O . VAL A 1 99 ? -1.976 -4.013 -15.817 1.00 96.88 99 VAL A O 1
ATOM 732 N N . GLU A 1 100 ? -0.423 -4.929 -17.154 1.00 97.44 100 GLU A N 1
ATOM 733 C CA . GLU A 1 100 ? -0.172 -3.715 -17.929 1.00 97.44 100 GLU A CA 1
ATOM 734 C C . GLU A 1 100 ? -1.439 -3.257 -18.668 1.00 97.44 100 GLU A C 1
ATOM 736 O O . GLU A 1 100 ? -2.239 -4.065 -19.136 1.00 97.44 100 GLU A O 1
ATOM 741 N N . GLY A 1 101 ? -1.655 -1.947 -18.724 1.00 97.31 101 GLY A N 1
ATOM 742 C CA . GLY A 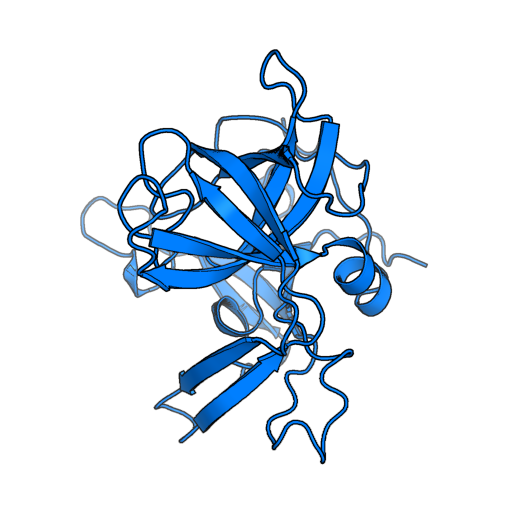1 101 ? -2.852 -1.337 -19.291 1.00 97.31 101 GLY A CA 1
ATOM 743 C C . GLY A 1 101 ? -4.051 -1.284 -18.338 1.00 97.31 101 GLY A C 1
ATOM 744 O O . GLY A 1 101 ? -5.026 -0.594 -18.641 1.00 97.31 101 GLY A O 1
ATOM 745 N N . MET A 1 102 ? -3.997 -1.940 -17.174 1.00 98.25 102 MET A N 1
ATOM 746 C CA . MET A 1 102 ? -5.086 -1.918 -16.195 1.00 98.25 102 MET A CA 1
ATOM 747 C C . MET A 1 102 ? -5.318 -0.501 -15.655 1.00 98.25 102 MET A C 1
ATOM 749 O O . MET A 1 102 ? -4.393 0.136 -15.141 1.00 98.25 102 MET A O 1
ATOM 753 N N . ARG A 1 103 ? -6.564 -0.022 -15.749 1.00 98.56 103 ARG A N 1
ATOM 754 C CA . ARG A 1 103 ? -7.018 1.229 -15.128 1.00 98.56 103 ARG A CA 1
ATOM 755 C C . ARG A 1 103 ? -7.124 1.041 -13.626 1.00 98.56 103 ARG A C 1
ATOM 757 O O . ARG A 1 103 ? -7.719 0.065 -13.166 1.00 98.56 103 ARG A O 1
ATOM 764 N N . VAL A 1 104 ? -6.557 1.979 -12.880 1.00 98.69 104 VAL A N 1
ATOM 765 C CA . VAL A 1 104 ? -6.483 1.892 -11.426 1.00 98.69 104 VAL A CA 1
ATOM 766 C C . VAL A 1 104 ? -6.816 3.209 -10.750 1.00 98.69 104 VAL A C 1
ATOM 768 O O . VAL A 1 104 ? -6.585 4.291 -11.289 1.00 98.69 104 VAL A O 1
ATOM 771 N N . GLU A 1 105 ? -7.328 3.108 -9.533 1.00 98.62 105 GLU A N 1
ATOM 772 C CA . GLU A 1 105 ? -7.583 4.236 -8.649 1.00 98.62 105 GLU A CA 1
ATOM 773 C C . GLU A 1 105 ? -7.029 3.942 -7.256 1.00 98.62 105 GLU A C 1
ATOM 775 O O . GLU A 1 105 ? -6.829 2.786 -6.877 1.00 98.62 105 GLU A O 1
ATOM 780 N N . LYS A 1 106 ? -6.763 4.998 -6.487 1.00 98.44 106 LYS A N 1
ATOM 781 C CA . LYS A 1 106 ? -6.380 4.893 -5.075 1.00 98.44 106 LYS A CA 1
ATOM 782 C C . LYS A 1 106 ? -6.861 6.110 -4.302 1.00 98.44 106 LYS A C 1
ATOM 784 O O . LYS A 1 106 ? -6.979 7.200 -4.871 1.00 98.44 106 LYS A O 1
ATOM 789 N N . VAL A 1 107 ? -7.052 5.954 -2.997 1.00 98.50 107 VAL A N 1
ATOM 790 C CA . VAL A 1 107 ? -7.249 7.081 -2.079 1.00 98.50 107 VAL A CA 1
ATOM 791 C C . VAL A 1 107 ? -6.099 7.118 -1.086 1.00 98.50 107 VAL A C 1
ATOM 793 O O . VAL A 1 107 ? -5.880 6.163 -0.353 1.00 98.50 107 VAL A O 1
ATOM 796 N N . GLY A 1 108 ? -5.345 8.217 -1.105 1.00 96.94 108 GLY A N 1
ATOM 797 C CA . GLY A 1 108 ? -4.177 8.425 -0.255 1.00 96.94 108 GLY A CA 1
ATOM 798 C C . GLY A 1 108 ? -4.290 9.701 0.570 1.00 96.94 108 GLY A C 1
ATOM 799 O O . GLY A 1 108 ? -5.086 10.594 0.263 1.00 96.94 108 GLY A O 1
ATOM 800 N N . ARG A 1 109 ? -3.502 9.788 1.642 1.00 94.62 109 ARG A N 1
ATOM 801 C CA . ARG A 1 109 ? -3.505 10.939 2.553 1.00 94.62 109 ARG A CA 1
ATOM 802 C C . ARG A 1 109 ? -3.111 12.235 1.840 1.00 94.62 109 ARG A C 1
ATOM 804 O O . ARG A 1 109 ? -3.762 13.253 2.062 1.00 94.62 109 ARG A O 1
ATOM 811 N N . THR A 1 110 ? -2.088 12.182 0.985 1.00 95.25 110 THR A N 1
ATOM 812 C CA . THR A 1 110 ? -1.461 13.350 0.354 1.00 95.25 110 THR A CA 1
ATOM 813 C C . THR A 1 110 ? -2.190 13.748 -0.921 1.00 95.25 110 THR A C 1
ATOM 815 O O . THR A 1 110 ? -2.665 14.874 -1.036 1.00 95.25 110 THR A O 1
ATOM 818 N N . THR A 1 111 ? -2.315 12.832 -1.881 1.00 96.75 111 THR A N 1
ATOM 819 C CA . THR A 1 111 ? -2.897 13.159 -3.199 1.00 96.75 111 THR A CA 1
ATOM 820 C C . THR A 1 111 ? -4.397 12.895 -3.281 1.00 96.75 111 THR A C 1
ATOM 822 O O . THR A 1 111 ? -5.001 13.087 -4.333 1.00 96.75 111 THR A O 1
ATOM 825 N N . ARG A 1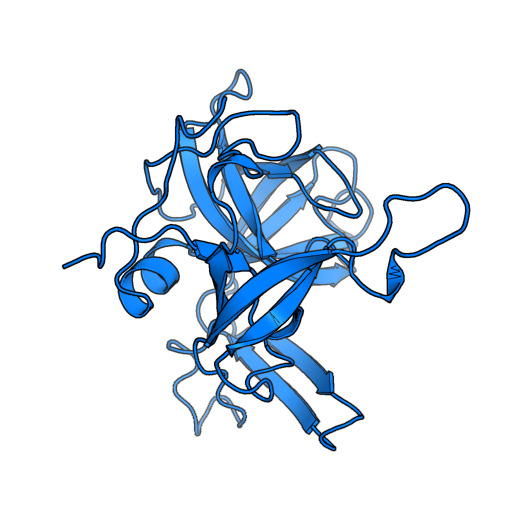 112 ? -5.029 12.473 -2.176 1.00 97.25 112 ARG A N 1
ATOM 826 C CA . ARG A 1 112 ? -6.464 12.159 -2.114 1.00 97.25 112 ARG A CA 1
ATOM 827 C C . ARG A 1 112 ? -6.822 11.067 -3.127 1.00 97.25 112 ARG A C 1
ATOM 829 O O . ARG A 1 112 ? -6.093 10.078 -3.244 1.00 97.25 112 ARG A O 1
ATOM 836 N N . HIS A 1 113 ? -7.966 11.195 -3.793 1.00 98.12 113 HIS A N 1
ATOM 837 C CA . HIS A 1 113 ? -8.446 10.240 -4.785 1.00 98.12 113 HIS A CA 1
ATOM 838 C C . HIS A 1 113 ? -7.825 10.544 -6.148 1.00 98.12 113 HIS A C 1
ATOM 840 O O . HIS A 1 113 ? -8.112 11.578 -6.744 1.00 98.12 113 HIS A O 1
ATOM 846 N N . THR A 1 114 ? -6.975 9.642 -6.635 1.00 98.19 114 THR A N 1
ATOM 847 C CA . THR A 1 114 ? -6.335 9.764 -7.952 1.00 98.19 114 THR A CA 1
ATOM 848 C C . THR A 1 114 ? -6.657 8.563 -8.826 1.00 98.19 114 THR A C 1
ATOM 850 O O . THR A 1 114 ? -7.002 7.481 -8.341 1.00 98.19 114 THR A O 1
ATOM 853 N N . LYS A 1 115 ? -6.527 8.776 -10.136 1.00 98.00 115 LYS A N 1
ATOM 854 C CA . LYS A 1 115 ? -6.749 7.782 -11.185 1.00 98.00 115 LYS A CA 1
ATOM 855 C C . LYS A 1 115 ? -5.478 7.628 -12.008 1.00 98.00 115 LYS A C 1
ATOM 857 O O . LYS A 1 115 ? -4.724 8.589 -12.166 1.00 98.00 115 LYS A O 1
ATOM 862 N N . GLY A 1 116 ? -5.245 6.440 -12.541 1.00 97.94 116 GLY A N 1
ATOM 863 C CA . GLY A 1 116 ? -4.048 6.130 -13.308 1.00 97.94 1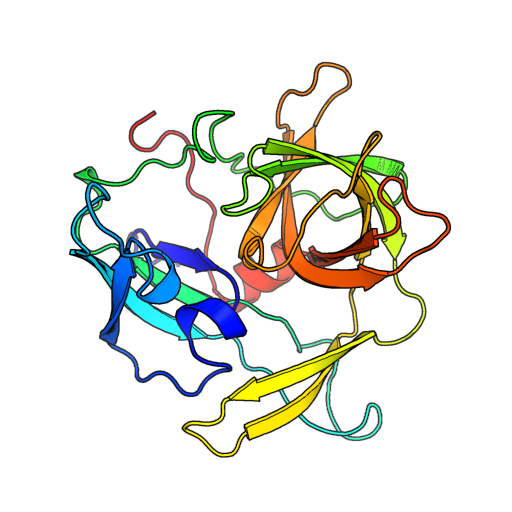16 GLY A CA 1
ATOM 864 C C . GLY A 1 116 ? -4.147 4.809 -14.055 1.00 97.94 116 GLY A C 1
ATOM 865 O O . GLY A 1 116 ? -5.222 4.220 -14.193 1.00 97.94 116 GLY A O 1
ATOM 866 N N . GLN A 1 117 ? -3.002 4.352 -14.543 1.00 98.31 117 GLN A N 1
ATOM 867 C CA . GLN A 1 117 ? -2.874 3.111 -15.292 1.00 98.31 117 GLN A CA 1
ATOM 868 C C . GLN A 1 117 ? -1.568 2.403 -14.934 1.00 98.31 117 GLN A C 1
ATOM 870 O O . GLN A 1 117 ? -0.527 3.044 -14.776 1.00 98.31 117 GLN A O 1
ATOM 875 N N . ILE A 1 118 ? -1.612 1.075 -14.825 1.00 98.56 118 ILE A N 1
ATOM 876 C CA . ILE A 1 118 ? -0.400 0.256 -14.724 1.00 98.56 118 ILE A CA 1
ATOM 877 C C . ILE A 1 118 ? 0.295 0.275 -16.084 1.00 98.56 118 ILE A C 1
ATOM 879 O O . ILE A 1 118 ? -0.263 -0.207 -17.066 1.00 98.56 118 ILE A O 1
ATOM 883 N N . VAL A 1 119 ? 1.513 0.806 -16.142 1.00 97.81 119 VAL A N 1
ATOM 884 C CA . VAL A 1 119 ? 2.251 0.988 -17.404 1.00 97.81 119 VAL A CA 1
ATOM 885 C C . VAL A 1 119 ? 3.330 -0.057 -17.639 1.00 97.81 119 VAL A C 1
ATOM 887 O O . VAL A 1 119 ? 3.768 -0.222 -18.766 1.00 97.81 119 VAL A O 1
ATOM 890 N N . SER A 1 120 ? 3.800 -0.746 -16.597 1.00 96.38 120 SER A N 1
ATOM 891 C CA . SER A 1 120 ? 4.750 -1.853 -16.754 1.00 96.38 120 SER A CA 1
ATOM 892 C C . SER A 1 120 ? 4.930 -2.651 -15.466 1.00 96.38 120 SER A C 1
ATOM 894 O O . SER A 1 120 ? 4.684 -2.165 -14.356 1.00 96.38 120 SER A O 1
ATOM 896 N N . LYS A 1 121 ? 5.439 -3.877 -15.616 1.00 96.94 121 LYS A N 1
ATOM 897 C CA . LYS A 1 121 ? 6.140 -4.606 -14.554 1.00 96.94 121 LYS A CA 1
ATOM 898 C C . LYS A 1 121 ? 7.639 -4.330 -14.676 1.00 96.94 121 LYS A C 1
ATOM 900 O O . LYS A 1 121 ? 8.201 -4.437 -15.764 1.00 96.94 121 LYS A O 1
ATOM 905 N N . GLN A 1 122 ? 8.300 -4.014 -13.567 1.00 93.75 122 GLN A N 1
ATOM 906 C CA . GLN A 1 122 ? 9.745 -3.797 -13.550 1.00 93.75 122 GLN A CA 1
ATOM 907 C C . GLN A 1 122 ? 10.489 -5.072 -13.973 1.00 93.75 122 GLN A C 1
ATOM 909 O O . GLN A 1 122 ? 10.298 -6.139 -13.392 1.00 93.75 122 GLN A O 1
ATOM 914 N N . LEU A 1 123 ? 11.347 -4.951 -14.992 1.00 90.62 123 LEU A N 1
ATOM 915 C CA . LEU A 1 123 ? 12.166 -6.061 -15.501 1.00 90.62 123 LEU A CA 1
ATOM 916 C C . LEU A 1 123 ? 13.353 -6.384 -14.588 1.00 90.62 123 LEU A C 1
ATOM 918 O O . LEU A 1 123 ? 13.857 -7.505 -14.590 1.00 90.62 123 LEU A O 1
ATOM 922 N N . ARG A 1 124 ? 13.829 -5.389 -13.836 1.00 92.38 124 ARG A N 1
ATOM 923 C CA . ARG A 1 124 ? 14.918 -5.526 -12.867 1.00 92.38 124 ARG A CA 1
ATOM 924 C C . ARG A 1 124 ? 14.379 -5.323 -11.453 1.00 92.38 124 ARG A C 1
ATOM 926 O O . ARG A 1 124 ? 13.394 -4.600 -11.297 1.00 92.38 124 ARG A O 1
ATOM 933 N N . PRO A 1 125 ? 15.035 -5.899 -10.432 1.00 93.56 125 PRO A N 1
ATOM 934 C CA . PRO A 1 125 ? 14.696 -5.618 -9.045 1.00 93.56 125 PRO A CA 1
ATOM 935 C C . PRO A 1 125 ? 14.693 -4.114 -8.777 1.00 93.56 125 PRO A C 1
ATOM 937 O O . PRO A 1 125 ? 15.633 -3.410 -9.154 1.00 93.56 125 PRO A O 1
ATOM 940 N N . ALA A 1 126 ? 13.643 -3.624 -8.127 1.00 95.44 126 ALA A N 1
ATOM 941 C CA . ALA A 1 126 ? 13.553 -2.223 -7.746 1.00 95.44 126 ALA A CA 1
ATOM 942 C C . ALA A 1 126 ? 14.231 -2.032 -6.388 1.00 95.44 126 ALA A C 1
ATOM 944 O O . ALA A 1 126 ? 13.851 -2.682 -5.415 1.00 95.44 126 ALA A O 1
ATOM 945 N N . GLY A 1 127 ? 15.240 -1.165 -6.333 1.00 95.44 127 GLY A N 1
ATOM 946 C CA . GLY A 1 127 ? 15.903 -0.781 -5.090 1.00 95.44 127 GLY A CA 1
ATOM 947 C C . GLY A 1 127 ? 15.239 0.453 -4.497 1.00 95.44 127 GLY A C 1
ATOM 948 O O . GLY A 1 127 ? 15.112 1.467 -5.184 1.00 95.44 127 GLY A O 1
ATOM 949 N N . VAL A 1 128 ? 14.829 0.375 -3.234 1.00 95.94 128 VAL A N 1
ATOM 950 C CA . VAL A 1 128 ? 14.264 1.505 -2.486 1.00 95.94 128 VAL A CA 1
ATOM 951 C C . VAL A 1 128 ? 15.092 1.731 -1.229 1.00 95.94 128 VAL A C 1
ATOM 953 O O . VAL A 1 128 ? 15.335 0.799 -0.460 1.00 95.94 128 VAL A O 1
ATOM 956 N N . GLY A 1 129 ? 15.559 2.966 -1.049 1.00 95.19 129 GLY A N 1
ATOM 957 C CA . GLY A 1 129 ? 16.305 3.378 0.135 1.00 95.19 129 GLY A CA 1
ATOM 958 C C . GLY A 1 129 ? 15.365 3.667 1.301 1.00 95.19 129 GLY A C 1
ATOM 959 O O . GLY A 1 129 ? 14.440 4.464 1.163 1.00 95.19 129 GLY A O 1
ATOM 960 N N . TYR A 1 130 ? 15.634 3.053 2.447 1.00 93.75 130 TYR A N 1
ATOM 961 C CA . TYR A 1 130 ? 14.927 3.290 3.699 1.00 93.75 130 TYR A CA 1
ATOM 962 C C . TYR A 1 130 ? 15.894 3.800 4.756 1.00 93.75 130 TYR A C 1
ATOM 964 O O . TYR A 1 130 ? 17.006 3.287 4.897 1.00 93.75 130 TYR A O 1
ATOM 972 N N . GLN A 1 131 ? 15.438 4.784 5.528 1.00 92.19 131 GLN A N 1
ATOM 973 C CA . GLN A 1 131 ? 16.207 5.373 6.613 1.00 92.19 131 GLN A CA 1
ATOM 974 C C . GLN A 1 131 ? 15.336 5.516 7.863 1.00 92.19 131 GLN A C 1
ATOM 976 O O . GLN A 1 131 ? 14.291 6.160 7.832 1.00 92.19 131 GLN A O 1
ATOM 981 N N . VAL A 1 132 ? 15.797 4.953 8.980 1.00 87.44 132 VAL A N 1
ATOM 982 C CA . VAL A 1 132 ? 15.192 5.098 10.309 1.00 87.44 132 VAL A CA 1
ATOM 983 C C . VAL A 1 132 ? 16.282 5.563 11.269 1.00 87.44 132 VAL A C 1
ATOM 985 O O . VAL A 1 132 ? 17.073 4.770 11.782 1.00 87.44 132 VAL A O 1
ATOM 988 N N . GLN A 1 133 ? 16.340 6.879 11.490 1.00 84.75 133 GLN A N 1
ATOM 989 C CA . GLN A 1 133 ? 17.410 7.519 12.267 1.00 84.75 133 GLN A CA 1
ATOM 990 C C . GLN A 1 133 ? 17.467 7.020 13.716 1.00 84.75 133 GLN A C 1
ATOM 992 O O . GLN A 1 133 ? 18.555 6.788 14.232 1.00 84.75 133 GLN A O 1
ATOM 997 N N . SER A 1 134 ? 16.313 6.787 14.350 1.00 87.19 134 SER A N 1
ATOM 998 C CA . SER A 1 134 ? 16.226 6.307 15.738 1.00 87.19 134 SER A CA 1
ATOM 999 C C . SER A 1 134 ? 16.799 4.902 15.956 1.00 87.19 134 SER A C 1
ATOM 1001 O O . SER A 1 134 ? 17.093 4.545 17.092 1.00 87.19 134 SER A O 1
ATOM 1003 N N . HIS A 1 135 ? 16.983 4.120 14.887 1.00 85.25 135 HIS A N 1
ATOM 1004 C CA . HIS A 1 135 ? 17.511 2.753 14.937 1.00 85.25 135 HIS A CA 1
ATOM 1005 C C . HIS A 1 135 ? 18.818 2.592 14.151 1.00 85.25 135 HIS A C 1
ATOM 1007 O O . HIS A 1 135 ? 19.247 1.468 13.902 1.00 85.25 135 HIS A O 1
ATOM 1013 N N . SER A 1 136 ? 19.451 3.698 13.734 1.00 88.69 136 SER A N 1
ATOM 1014 C CA . SER A 1 136 ? 20.654 3.683 12.884 1.00 88.69 136 SER A CA 1
ATOM 1015 C C . SER A 1 136 ? 20.500 2.812 11.629 1.00 88.69 136 SER A C 1
ATOM 1017 O O . SER A 1 136 ? 21.477 2.281 11.101 1.00 88.69 136 SER A O 1
ATOM 1019 N N . PHE A 1 137 ? 19.269 2.656 11.140 1.00 89.44 137 PHE A N 1
ATOM 1020 C CA . PHE A 1 137 ? 18.971 1.850 9.969 1.00 89.44 137 PHE A CA 1
ATOM 1021 C C . PHE A 1 137 ? 19.023 2.740 8.731 1.00 89.44 137 PHE A C 1
ATOM 1023 O O . PHE A 1 137 ? 18.295 3.727 8.626 1.00 89.44 137 PHE A O 1
ATOM 1030 N N . ASN A 1 138 ? 19.896 2.394 7.793 1.00 93.69 138 ASN A N 1
ATOM 1031 C CA . ASN A 1 138 ? 19.975 3.008 6.476 1.00 93.69 138 ASN A CA 1
ATOM 1032 C C . ASN A 1 138 ? 20.359 1.914 5.483 1.00 93.69 138 ASN A C 1
ATOM 1034 O O . ASN A 1 138 ? 21.476 1.397 5.531 1.00 93.69 138 ASN A O 1
ATOM 1038 N N . SER A 1 139 ? 19.421 1.509 4.634 1.00 93.56 139 SER A N 1
ATOM 1039 C CA . SER A 1 139 ? 19.662 0.421 3.695 1.00 93.56 139 SER A CA 1
ATOM 1040 C C . SER A 1 139 ? 18.810 0.532 2.443 1.00 93.56 139 SER A C 1
ATOM 1042 O O . SER A 1 139 ? 17.747 1.148 2.439 1.00 93.56 139 SER A O 1
ATOM 1044 N N . THR A 1 140 ? 19.281 -0.099 1.370 1.00 95.44 140 THR A N 1
ATOM 1045 C CA . THR A 1 140 ? 18.480 -0.322 0.166 1.00 95.44 140 THR A CA 1
ATOM 1046 C C . THR A 1 140 ? 17.840 -1.697 0.252 1.00 95.44 140 THR A C 1
ATOM 1048 O O . THR A 1 140 ? 18.539 -2.706 0.351 1.00 95.44 140 THR A O 1
ATOM 1051 N N . ILE A 1 141 ? 16.514 -1.737 0.179 1.00 95.88 141 ILE A N 1
ATOM 1052 C CA . ILE A 1 141 ? 15.747 -2.975 0.077 1.00 95.88 141 ILE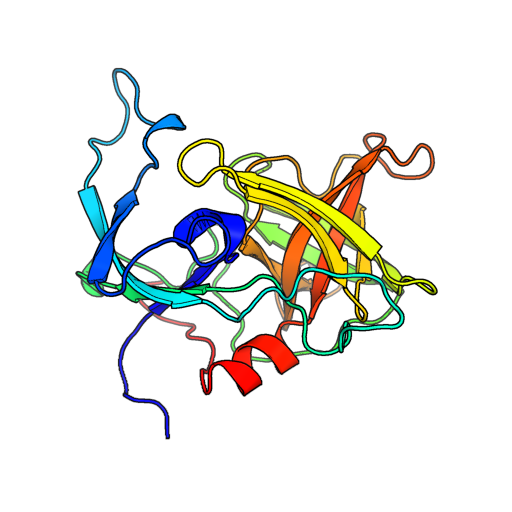 A CA 1
ATOM 1053 C C . ILE A 1 141 ? 15.398 -3.202 -1.389 1.00 95.88 141 ILE A C 1
ATOM 1055 O O . ILE A 1 141 ? 14.943 -2.290 -2.084 1.00 95.88 141 ILE A O 1
ATOM 1059 N N . TRP A 1 142 ? 15.630 -4.424 -1.858 1.00 96.50 142 TRP A N 1
ATOM 1060 C CA . TRP A 1 142 ? 15.367 -4.829 -3.234 1.00 96.50 142 TRP A CA 1
ATOM 1061 C C . TRP A 1 142 ? 14.070 -5.626 -3.321 1.00 96.50 142 TRP A C 1
ATOM 1063 O O . TRP A 1 142 ? 13.882 -6.583 -2.570 1.00 96.50 142 TRP A O 1
ATOM 1073 N N . PHE A 1 143 ? 13.211 -5.260 -4.269 1.00 96.06 143 PHE A N 1
ATOM 1074 C CA . PHE A 1 143 ? 11.903 -5.874 -4.488 1.00 96.06 143 PHE A CA 1
ATOM 1075 C C . PHE A 1 143 ? 11.853 -6.547 -5.861 1.00 96.06 143 PHE A C 1
ATOM 1077 O O . PHE A 1 143 ? 12.169 -5.924 -6.878 1.00 96.06 143 PHE A O 1
ATOM 1084 N N . GLY A 1 144 ? 11.446 -7.819 -5.897 1.00 93.00 144 GLY A N 1
ATOM 1085 C CA . GLY A 1 144 ? 11.422 -8.621 -7.126 1.00 93.00 144 GLY A CA 1
ATOM 1086 C C . GLY A 1 144 ? 10.169 -8.460 -7.997 1.00 93.00 144 GLY A C 1
ATOM 1087 O O . GLY A 1 144 ? 10.239 -8.672 -9.203 1.00 93.00 144 GLY A O 1
ATOM 1088 N N . SER A 1 145 ? 9.022 -8.090 -7.419 1.00 91.38 145 SER A N 1
ATOM 1089 C CA . SER A 1 145 ? 7.748 -7.959 -8.148 1.00 91.38 145 SER A CA 1
ATOM 1090 C C . SER A 1 145 ? 7.141 -6.577 -7.949 1.00 91.38 145 SER A C 1
ATOM 1092 O O . SER A 1 145 ? 6.269 -6.389 -7.105 1.00 91.38 145 SER A O 1
ATOM 1094 N N . VAL A 1 146 ? 7.612 -5.615 -8.742 1.00 97.19 146 VAL A N 1
ATOM 1095 C CA . VAL A 1 146 ? 7.172 -4.218 -8.675 1.00 97.19 146 VAL A CA 1
ATOM 1096 C C . VAL A 1 146 ? 6.499 -3.806 -9.971 1.00 97.19 146 VAL A C 1
ATOM 1098 O O . VAL A 1 146 ? 6.989 -4.099 -11.061 1.00 97.19 146 VAL A O 1
ATOM 1101 N N . PHE A 1 147 ? 5.383 -3.101 -9.841 1.00 98.25 147 PHE A N 1
ATOM 1102 C CA . PHE A 1 147 ? 4.628 -2.546 -10.954 1.00 98.25 147 PHE A CA 1
ATOM 1103 C C . PHE A 1 147 ? 4.685 -1.028 -10.909 1.00 98.25 147 PHE A C 1
ATOM 1105 O O . PHE A 1 147 ? 4.684 -0.427 -9.833 1.00 98.25 147 PHE A O 1
ATOM 1112 N N . THR A 1 148 ? 4.746 -0.414 -12.082 1.00 98.25 148 THR A N 1
ATOM 1113 C CA . THR A 1 148 ? 4.775 1.036 -12.235 1.00 98.25 148 THR A CA 1
ATOM 1114 C C . THR A 1 148 ? 3.414 1.540 -12.668 1.00 98.25 148 THR A C 1
ATOM 1116 O O . THR A 1 148 ? 2.802 0.987 -13.581 1.00 98.25 148 THR A O 1
ATOM 1119 N N . ILE A 1 149 ? 2.960 2.601 -12.010 1.00 98.69 149 ILE A N 1
ATOM 1120 C CA . ILE A 1 149 ? 1.716 3.296 -12.314 1.00 98.69 149 ILE A CA 1
ATOM 1121 C C . ILE A 1 149 ? 2.051 4.726 -12.719 1.00 98.69 149 ILE A C 1
ATOM 1123 O O . ILE A 1 149 ? 2.837 5.408 -12.054 1.00 98.69 149 ILE A O 1
ATOM 1127 N N . HIS A 1 150 ? 1.419 5.176 -13.795 1.00 98.50 150 HIS A N 1
ATOM 1128 C CA . HIS A 1 150 ? 1.362 6.581 -14.177 1.00 98.50 150 HIS A CA 1
ATOM 1129 C C . HIS A 1 150 ? -0.028 7.126 -13.858 1.00 98.50 150 HIS A C 1
ATOM 1131 O O . HIS A 1 150 ? -1.032 6.428 -14.026 1.00 98.50 150 HIS A O 1
ATOM 1137 N N . GLY A 1 151 ? -0.091 8.358 -13.356 1.00 98.06 151 GLY A N 1
ATOM 1138 C CA . GLY A 1 151 ? -1.368 9.008 -13.082 1.00 98.06 151 GLY A CA 1
ATOM 1139 C C . GLY A 1 151 ? -2.010 9.544 -14.358 1.00 98.06 151 GLY A C 1
ATOM 1140 O O . GLY A 1 151 ? -1.389 9.607 -15.417 1.00 98.06 151 GLY A O 1
ATOM 1141 N N . HIS A 1 152 ? -3.285 9.906 -14.273 1.00 96.19 152 HIS A N 1
ATOM 1142 C CA . HIS A 1 152 ? -4.026 10.472 -15.393 1.00 96.19 152 HIS A CA 1
ATOM 1143 C C . HIS A 1 152 ? -4.001 12.004 -15.322 1.00 96.19 152 HIS A C 1
ATOM 1145 O O . HIS A 1 152 ? -4.709 12.604 -14.520 1.00 96.19 152 HIS A O 1
ATOM 1151 N N . GLY A 1 153 ? -3.173 12.637 -16.157 1.00 94.75 153 GLY A N 1
ATOM 1152 C CA . GLY A 1 153 ? -3.031 14.101 -16.224 1.00 94.75 153 GLY A CA 1
ATOM 1153 C C . GLY A 1 153 ? -2.168 14.728 -15.117 1.00 94.75 153 GLY A C 1
ATOM 1154 O O . GLY A 1 153 ? -1.643 15.819 -15.314 1.00 94.75 153 GLY A O 1
ATOM 1155 N N . SER A 1 154 ? -1.959 14.024 -14.005 1.00 95.88 154 SER A N 1
ATOM 1156 C CA . SER A 1 154 ? -1.078 14.392 -12.888 1.00 95.88 154 SER A CA 1
ATOM 1157 C C . SER A 1 154 ? -0.408 13.147 -12.298 1.00 95.88 154 SER A C 1
ATOM 1159 O O . SER A 1 154 ? -0.622 12.034 -12.779 1.00 95.88 154 SER A O 1
ATOM 1161 N N . GLU A 1 155 ? 0.370 13.315 -11.232 1.00 97.06 155 GLU A N 1
ATOM 1162 C CA . GLU A 1 155 ? 0.974 12.232 -10.462 1.00 97.06 155 GLU A CA 1
ATOM 1163 C C . GLU A 1 155 ? -0.104 11.297 -9.886 1.00 97.06 155 GLU A C 1
ATOM 1165 O O . GLU A 1 155 ? -1.170 11.738 -9.446 1.00 97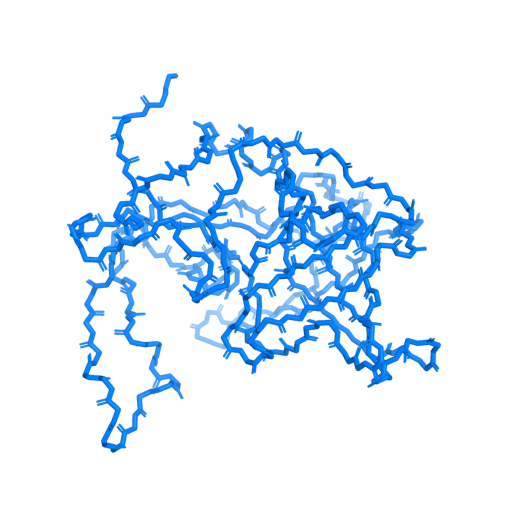.06 155 GLU A O 1
ATOM 1170 N N . PHE A 1 156 ? 0.174 9.988 -9.853 1.00 98.44 156 PHE A N 1
ATOM 1171 C CA . PHE A 1 156 ? -0.743 9.018 -9.242 1.00 98.44 156 PHE A CA 1
ATOM 1172 C C . PHE A 1 156 ? -0.646 9.012 -7.712 1.00 98.44 156 PHE A C 1
ATOM 1174 O O . PHE A 1 156 ? -1.662 8.899 -7.028 1.00 98.44 156 PHE A O 1
ATOM 1181 N N . SER A 1 157 ? 0.561 9.127 -7.158 1.00 98.25 157 SER A N 1
ATOM 1182 C CA . SER A 1 157 ? 0.796 9.191 -5.716 1.00 98.25 157 SER A CA 1
ATOM 1183 C C . SER A 1 157 ? 2.043 10.009 -5.398 1.00 98.25 157 SER A C 1
ATOM 1185 O O . SER A 1 157 ? 2.970 10.068 -6.203 1.00 98.25 157 SER A O 1
ATOM 1187 N N . LEU A 1 158 ? 2.094 10.572 -4.193 1.00 96.50 158 LEU A N 1
ATOM 1188 C CA . LEU A 1 158 ? 3.259 11.280 -3.659 1.00 96.50 158 LEU A CA 1
ATOM 1189 C C . LEU A 1 158 ? 3.647 10.733 -2.281 1.00 96.50 158 LEU A C 1
ATOM 1191 O O . LEU A 1 158 ? 2.965 9.879 -1.708 1.00 96.50 158 LEU A O 1
ATOM 1195 N N . ASN A 1 159 ? 4.753 11.247 -1.736 1.00 94.19 159 ASN A N 1
ATOM 1196 C CA . ASN A 1 159 ? 5.173 10.948 -0.370 1.00 94.19 159 ASN A CA 1
ATOM 1197 C C . ASN A 1 159 ? 4.009 11.162 0.604 1.00 94.19 159 ASN A C 1
ATOM 1199 O O . ASN A 1 159 ? 3.380 12.222 0.631 1.00 94.19 159 ASN A O 1
ATOM 1203 N N . GLY A 1 160 ? 3.729 10.134 1.403 1.00 93.69 160 GLY A N 1
ATOM 1204 C CA . GLY A 1 160 ? 2.593 10.108 2.317 1.00 93.69 160 GLY A CA 1
ATOM 1205 C C . GLY A 1 160 ? 1.391 9.289 1.860 1.00 93.69 160 GLY A C 1
ATOM 1206 O O . GLY A 1 160 ? 0.537 9.009 2.696 1.00 93.69 160 GLY A O 1
ATOM 1207 N N . ASP A 1 161 ? 1.355 8.853 0.599 1.00 97.56 161 ASP A N 1
ATOM 1208 C CA . ASP A 1 161 ? 0.365 7.890 0.097 1.00 97.56 161 ASP A CA 1
ATOM 1209 C C . ASP A 1 161 ? 0.825 6.426 0.226 1.00 97.56 161 ASP A C 1
ATOM 1211 O O . ASP A 1 161 ? 0.091 5.515 -0.158 1.00 97.56 161 ASP A O 1
ATOM 1215 N N . SER A 1 162 ? 2.026 6.180 0.751 1.00 97.12 162 SER A N 1
ATOM 1216 C CA . SER A 1 162 ? 2.515 4.844 1.099 1.00 97.12 162 SER A CA 1
ATOM 1217 C C . SER A 1 162 ? 1.477 4.075 1.926 1.00 97.12 162 SER A C 1
ATOM 1219 O O . SER A 1 162 ? 0.967 4.578 2.926 1.00 97.12 162 SER A O 1
ATOM 1221 N N . GLY A 1 163 ? 1.141 2.866 1.490 1.00 97.81 163 GLY A N 1
ATOM 1222 C CA . GLY A 1 163 ? 0.142 1.996 2.101 1.00 97.81 163 GLY A CA 1
ATOM 1223 C C . GLY A 1 163 ? -1.254 2.151 1.502 1.00 97.81 163 GLY A C 1
ATOM 1224 O O . GLY A 1 163 ? -2.135 1.371 1.849 1.00 97.81 163 GLY A O 1
ATOM 1225 N N . SER A 1 164 ? -1.467 3.103 0.584 1.00 98.44 164 SER A N 1
ATOM 1226 C CA . SER A 1 164 ? -2.757 3.259 -0.098 1.00 98.44 164 SER A CA 1
ATOM 1227 C C . SER A 1 164 ? -3.074 2.035 -0.953 1.00 98.44 164 SER A C 1
ATOM 1229 O O . SER A 1 164 ? -2.237 1.577 -1.741 1.00 98.44 164 SER A O 1
ATOM 1231 N N . LEU A 1 165 ? -4.312 1.557 -0.834 1.00 98.75 165 LEU A N 1
ATOM 1232 C CA . LEU A 1 165 ? -4.841 0.478 -1.652 1.00 98.75 165 LEU A CA 1
ATOM 1233 C C . LEU A 1 165 ? -5.019 0.946 -3.098 1.00 98.75 165 LEU A C 1
ATOM 1235 O O . LEU A 1 165 ? -5.685 1.946 -3.364 1.00 98.75 165 LEU A O 1
ATOM 1239 N N . VAL A 1 166 ? -4.445 0.194 -4.032 1.00 98.81 166 VAL A N 1
ATOM 1240 C CA . VAL A 1 166 ? -4.679 0.345 -5.467 1.00 98.81 166 VAL A CA 1
ATOM 1241 C C . VAL A 1 166 ? -5.776 -0.628 -5.876 1.00 98.81 166 VAL A C 1
ATOM 1243 O O . VAL A 1 166 ? -5.634 -1.842 -5.691 1.00 98.81 166 VAL A O 1
ATOM 1246 N N . VAL A 1 167 ? -6.853 -0.104 -6.457 1.00 98.81 167 VAL A N 1
ATOM 1247 C CA . VAL A 1 167 ? -7.975 -0.893 -6.980 1.00 98.81 167 VAL A CA 1
ATOM 1248 C C . VAL A 1 167 ? -8.051 -0.770 -8.495 1.00 98.81 167 VAL A C 1
ATOM 1250 O O . VAL A 1 167 ? -7.764 0.284 -9.055 1.00 98.81 167 VAL A O 1
ATOM 1253 N N . SER A 1 168 ? -8.448 -1.849 -9.158 1.00 98.75 168 SER A N 1
ATOM 1254 C CA . SER A 1 168 ? -8.836 -1.837 -10.568 1.00 98.75 168 SER A CA 1
ATOM 1255 C C . SER A 1 168 ? -10.238 -1.261 -10.719 1.00 98.75 168 SER A C 1
ATOM 1257 O O . SER A 1 168 ? -11.084 -1.454 -9.841 1.00 98.75 168 SER A O 1
ATOM 1259 N N . VAL A 1 169 ? -10.486 -0.577 -11.834 1.00 98.31 169 VAL A N 1
ATOM 1260 C CA . VAL A 1 169 ? -11.795 0.001 -12.155 1.00 98.31 169 VAL A CA 1
ATOM 1261 C C . VAL A 1 169 ? -12.243 -0.350 -13.568 1.00 98.31 169 VAL A C 1
ATOM 1263 O O . VAL A 1 169 ? -11.413 -0.610 -14.441 1.00 98.31 169 VAL A O 1
ATOM 1266 N N . ASP A 1 170 ? -13.554 -0.339 -13.796 1.00 96.12 170 ASP A N 1
ATOM 1267 C CA . ASP A 1 170 ? -14.117 -0.405 -15.146 1.00 96.12 170 ASP A CA 1
ATOM 1268 C C . ASP A 1 170 ? -14.044 0.946 -15.886 1.00 96.12 170 ASP A C 1
ATOM 1270 O O . ASP A 1 170 ? -13.543 1.949 -15.368 1.00 96.12 170 ASP A O 1
ATOM 1274 N N . ASP A 1 171 ? -14.574 0.986 -17.110 1.00 91.81 171 ASP A N 1
ATOM 1275 C CA . ASP A 1 171 ? -14.598 2.191 -17.950 1.00 91.81 171 ASP A CA 1
ATOM 1276 C C . ASP A 1 171 ? -15.399 3.355 -17.341 1.00 91.81 171 ASP A C 1
ATOM 1278 O O . ASP A 1 171 ? -15.208 4.511 -17.727 1.00 91.81 171 ASP A O 1
ATOM 1282 N N . HIS A 1 172 ? -16.260 3.074 -16.361 1.00 91.75 172 HIS A N 1
ATOM 1283 C CA . HIS A 1 172 ? -17.048 4.063 -15.630 1.00 91.75 172 HIS A CA 1
ATOM 1284 C C . HIS A 1 172 ? -16.417 4.455 -14.285 1.00 91.75 172 HIS A C 1
ATOM 1286 O O . HIS A 1 172 ? -16.989 5.269 -13.560 1.00 91.75 172 HIS A O 1
ATOM 1292 N N . GLY A 1 173 ? -15.240 3.921 -13.945 1.00 90.81 173 GLY A N 1
ATOM 1293 C CA . GLY A 1 173 ? -14.552 4.209 -12.687 1.00 90.81 173 GLY A CA 1
ATOM 1294 C C . GLY A 1 173 ? -15.128 3.467 -11.479 1.00 90.81 173 GLY A C 1
ATOM 1295 O O . GLY A 1 173 ? -14.905 3.895 -10.350 1.00 90.81 173 GLY A O 1
ATOM 1296 N N . ARG A 1 174 ? -15.886 2.381 -11.678 1.00 94.88 174 ARG A N 1
ATOM 1297 C CA . ARG A 1 174 ? -16.389 1.558 -10.567 1.00 94.88 174 ARG A CA 1
ATOM 1298 C C . ARG A 1 174 ? -15.299 0.585 -10.105 1.00 94.88 174 ARG A C 1
ATOM 1300 O O . ARG A 1 174 ? -14.772 -0.131 -10.960 1.00 94.88 174 ARG A O 1
ATOM 1307 N N . PRO A 1 175 ? -14.973 0.509 -8.800 1.00 96.81 175 PRO A N 1
ATOM 1308 C CA . PRO A 1 175 ? -14.011 -0.463 -8.283 1.00 96.81 175 PRO A CA 1
ATOM 1309 C C . PRO A 1 175 ? -14.447 -1.900 -8.553 1.00 96.81 175 PRO A C 1
ATOM 1311 O O . PRO A 1 175 ? -15.583 -2.275 -8.269 1.00 96.81 175 PRO A O 1
ATOM 1314 N N . LEU A 1 176 ? -13.528 -2.703 -9.083 1.00 97.81 176 LEU A N 1
ATOM 1315 C CA . LEU A 1 176 ? -13.760 -4.109 -9.414 1.00 97.81 176 LEU A CA 1
ATOM 1316 C C . LEU A 1 176 ? -13.025 -5.048 -8.458 1.00 97.81 176 LEU A C 1
ATOM 1318 O O . LEU A 1 176 ? -13.606 -6.009 -7.965 1.00 97.81 176 LEU A O 1
ATOM 1322 N N . ALA A 1 177 ? -11.740 -4.790 -8.217 1.00 98.69 177 ALA A N 1
ATOM 1323 C CA . ALA A 1 177 ? -10.890 -5.650 -7.402 1.00 98.69 177 ALA A CA 1
ATOM 1324 C C . ALA A 1 177 ? -9.690 -4.885 -6.839 1.00 98.69 177 ALA A C 1
ATOM 1326 O O . ALA A 1 177 ? -9.148 -4.001 -7.502 1.00 98.69 177 ALA A O 1
ATOM 1327 N N . ALA A 1 178 ? -9.232 -5.274 -5.654 1.00 98.75 178 ALA A N 1
ATOM 1328 C CA . ALA A 1 178 ? -7.963 -4.848 -5.088 1.00 98.75 178 ALA A CA 1
ATOM 1329 C C . ALA A 1 178 ? -6.786 -5.465 -5.858 1.00 98.75 178 ALA A C 1
ATOM 1331 O O . ALA A 1 178 ? -6.811 -6.648 -6.206 1.00 98.75 178 ALA A O 1
ATOM 1332 N N . VAL A 1 179 ? -5.748 -4.665 -6.102 1.00 98.62 179 VAL A N 1
ATOM 1333 C CA . VAL A 1 179 ? -4.630 -5.034 -6.986 1.00 98.62 179 VAL A CA 1
ATOM 1334 C C . VAL A 1 179 ? -3.285 -4.964 -6.268 1.00 98.62 179 VAL A C 1
ATOM 1336 O O . VAL A 1 179 ? -2.468 -5.881 -6.378 1.00 98.62 179 VAL A O 1
ATOM 1339 N N . GLY A 1 180 ? -3.034 -3.897 -5.509 1.00 98.44 180 GLY A N 1
ATOM 1340 C CA . GLY A 1 180 ? -1.720 -3.660 -4.916 1.00 98.44 180 GLY A CA 1
ATOM 1341 C C . GLY A 1 180 ? -1.710 -2.593 -3.835 1.00 98.44 180 GLY A C 1
ATOM 1342 O O . GLY A 1 180 ? -2.739 -1.997 -3.529 1.00 98.44 180 GLY A O 1
ATOM 1343 N N . LEU A 1 181 ? -0.528 -2.356 -3.272 1.00 98.44 181 LEU A N 1
ATOM 1344 C CA . LEU A 1 181 ? -0.259 -1.262 -2.341 1.00 98.44 181 LEU A CA 1
ATOM 1345 C C . LEU A 1 181 ? 0.816 -0.350 -2.921 1.00 98.44 181 LEU A C 1
ATOM 1347 O O . LEU A 1 181 ? 1.863 -0.834 -3.363 1.00 98.44 181 LEU A O 1
ATOM 1351 N N . ILE A 1 182 ? 0.582 0.962 -2.880 1.00 98.56 182 ILE A N 1
ATOM 1352 C CA . ILE A 1 182 ? 1.644 1.946 -3.116 1.00 98.56 182 ILE A CA 1
ATOM 1353 C C . ILE A 1 182 ? 2.691 1.797 -2.020 1.00 98.56 182 ILE A C 1
ATOM 1355 O O . ILE A 1 182 ? 2.323 1.722 -0.852 1.00 98.56 182 ILE A O 1
ATOM 1359 N N . PHE A 1 183 ? 3.970 1.757 -2.392 1.00 97.56 183 PHE A N 1
ATOM 1360 C CA . PHE A 1 183 ? 5.069 1.659 -1.421 1.00 97.56 183 PHE A CA 1
ATOM 1361 C C . PHE A 1 183 ? 6.241 2.598 -1.712 1.00 97.56 183 PHE A C 1
ATOM 1363 O O . PHE A 1 183 ? 6.982 2.970 -0.808 1.00 97.56 183 PHE A O 1
ATOM 1370 N N . ALA A 1 184 ? 6.402 3.017 -2.968 1.00 97.00 184 ALA A N 1
ATOM 1371 C CA . ALA A 1 184 ? 7.454 3.934 -3.373 1.00 97.00 184 ALA A CA 1
ATOM 1372 C C . ALA A 1 184 ? 7.029 4.733 -4.612 1.00 97.00 184 ALA A C 1
ATOM 1374 O O . ALA A 1 184 ? 5.976 4.505 -5.208 1.00 97.00 184 ALA A O 1
ATOM 1375 N N . GLY A 1 185 ? 7.873 5.669 -5.022 1.00 95.94 185 GLY A N 1
ATOM 1376 C CA . GLY A 1 185 ? 7.701 6.462 -6.229 1.00 95.94 185 GLY A CA 1
ATOM 1377 C C . GLY A 1 185 ? 8.988 7.202 -6.558 1.00 95.94 185 GLY A C 1
ATOM 1378 O O . GLY A 1 185 ? 9.971 7.125 -5.821 1.00 95.94 185 GLY A O 1
ATOM 1379 N N . GLY A 1 186 ? 9.002 7.900 -7.683 1.00 94.56 186 GLY A N 1
ATOM 1380 C CA . GLY A 1 186 ? 10.151 8.701 -8.082 1.00 94.56 186 GLY A CA 1
ATOM 1381 C C . GLY A 1 186 ? 9.880 9.496 -9.344 1.00 94.56 186 GLY A C 1
ATOM 1382 O O . GLY A 1 186 ? 8.819 9.367 -9.951 1.00 94.56 186 GLY A O 1
ATOM 1383 N N . SER A 1 187 ? 10.853 10.306 -9.749 1.00 95.44 187 SER A N 1
ATOM 1384 C CA . SER A 1 187 ? 10.754 11.068 -10.987 1.00 95.44 187 SER A CA 1
ATOM 1385 C C . SER A 1 187 ? 10.687 10.149 -12.208 1.00 95.44 187 SER A C 1
ATOM 1387 O O . SER A 1 187 ? 11.335 9.099 -12.284 1.00 95.44 187 SER A O 1
ATOM 1389 N N . ASP A 1 188 ? 9.874 10.561 -13.170 1.00 95.38 188 ASP A N 1
ATOM 1390 C CA . ASP A 1 188 ? 9.736 9.929 -14.472 1.00 95.38 188 ASP A CA 1
ATOM 1391 C C . ASP A 1 188 ? 9.264 10.991 -15.465 1.00 95.38 188 ASP A C 1
ATOM 1393 O O . ASP A 1 188 ? 8.113 11.416 -15.435 1.00 95.38 188 ASP A O 1
ATOM 1397 N N . SER A 1 189 ? 10.161 11.435 -16.346 1.00 93.81 189 SER A N 1
ATOM 1398 C CA . SER A 1 189 ? 9.856 12.488 -17.320 1.00 93.81 189 SER A CA 1
ATOM 1399 C C . SER A 1 189 ? 8.833 12.064 -18.375 1.00 93.81 189 SER A C 1
ATOM 1401 O O . SER A 1 189 ? 8.333 12.918 -19.101 1.00 93.81 189 SER A O 1
ATOM 1403 N N . SER A 1 190 ? 8.542 10.765 -18.488 1.00 92.88 190 SER A N 1
ATOM 1404 C CA . SER A 1 190 ? 7.494 10.245 -19.368 1.00 92.88 190 SER A CA 1
ATOM 1405 C C . SER A 1 190 ? 6.124 10.159 -18.687 1.00 92.88 190 SER A C 1
ATOM 1407 O O . SER A 1 190 ? 5.115 10.024 -19.376 1.00 92.88 190 SER A O 1
ATOM 1409 N N . ALA A 1 191 ? 6.076 10.260 -17.355 1.00 95.12 191 ALA A N 1
ATOM 1410 C CA . ALA A 1 191 ? 4.842 10.180 -16.590 1.00 95.12 191 ALA A CA 1
ATOM 1411 C C . ALA A 1 191 ? 4.130 11.544 -16.524 1.00 95.12 191 ALA A C 1
ATOM 1413 O O . ALA A 1 191 ? 4.784 12.576 -16.337 1.00 95.12 191 ALA A O 1
ATOM 1414 N N . PRO A 1 192 ? 2.787 11.581 -16.582 1.00 93.94 192 PRO A N 1
ATOM 1415 C CA . PRO A 1 192 ? 2.022 12.762 -16.194 1.00 93.94 192 PRO A CA 1
ATOM 1416 C C . PRO A 1 192 ? 2.379 13.214 -14.770 1.00 93.94 192 PRO A C 1
ATOM 1418 O O . PRO A 1 192 ? 2.582 12.390 -13.879 1.00 93.94 192 PRO A O 1
ATOM 1421 N N . GLY A 1 193 ? 2.518 14.527 -14.571 1.00 92.19 193 GLY A N 1
ATOM 1422 C CA . GLY A 1 193 ? 3.039 15.097 -13.320 1.00 92.19 193 GLY A CA 1
ATOM 1423 C C . GLY A 1 193 ? 4.545 14.877 -13.090 1.00 92.19 193 GLY A C 1
ATOM 1424 O O . GLY A 1 193 ? 5.080 15.284 -12.069 1.00 92.19 193 GLY A O 1
ATOM 1425 N N . GLY A 1 194 ? 5.265 14.252 -14.028 1.00 95.06 194 GLY A N 1
ATOM 1426 C CA . GLY A 1 194 ? 6.714 14.051 -13.931 1.00 95.06 194 GLY A CA 1
ATOM 1427 C C . GLY A 1 194 ? 7.144 13.014 -12.888 1.00 95.06 194 GLY A C 1
ATOM 1428 O O . GLY A 1 194 ? 8.329 12.952 -12.542 1.00 95.06 194 GLY A O 1
ATOM 1429 N N . ALA A 1 195 ? 6.210 12.202 -12.380 1.00 96.00 195 ALA A N 1
ATOM 1430 C CA . ALA A 1 195 ? 6.481 11.191 -11.367 1.00 96.00 195 ALA A CA 1
ATOM 1431 C C . ALA A 1 195 ? 5.741 9.877 -11.633 1.00 96.00 195 ALA A C 1
ATOM 1433 O O . ALA A 1 195 ? 4.567 9.847 -12.002 1.00 96.00 195 ALA A O 1
ATOM 1434 N N . LYS A 1 196 ? 6.437 8.772 -11.369 1.00 97.00 196 LYS A N 1
ATOM 1435 C CA . LYS A 1 196 ? 5.879 7.423 -11.367 1.00 97.00 196 LYS A CA 1
ATOM 1436 C C . LYS A 1 196 ? 5.631 6.940 -9.946 1.00 97.00 196 LYS A C 1
ATOM 1438 O O . LYS A 1 196 ? 6.416 7.215 -9.033 1.00 97.00 196 LYS A O 1
ATOM 1443 N N . SER A 1 197 ? 4.606 6.118 -9.796 1.00 98.31 197 SER A N 1
ATOM 1444 C CA . SER A 1 197 ? 4.322 5.390 -8.563 1.00 98.31 197 SER A CA 1
ATOM 1445 C C . SER A 1 197 ? 4.731 3.934 -8.714 1.00 98.31 197 SER A C 1
ATOM 1447 O O . SER A 1 197 ? 4.606 3.347 -9.790 1.00 98.31 197 SER A O 1
ATOM 1449 N N . LEU A 1 198 ? 5.222 3.339 -7.634 1.00 98.25 198 LEU A N 1
ATOM 1450 C CA . LEU A 1 198 ? 5.585 1.932 -7.564 1.00 98.25 198 LEU A CA 1
ATOM 1451 C C . LEU A 1 198 ? 4.647 1.222 -6.593 1.00 98.25 198 LEU A C 1
ATOM 1453 O O . LEU A 1 198 ? 4.410 1.694 -5.477 1.00 98.25 198 LEU A O 1
ATOM 1457 N N . MET A 1 199 ? 4.147 0.067 -7.019 1.00 98.31 199 MET A N 1
ATOM 1458 C CA . MET A 1 199 ? 3.311 -0.788 -6.189 1.00 98.31 199 MET A CA 1
ATOM 1459 C C . MET A 1 199 ? 3.843 -2.215 -6.108 1.00 98.31 199 MET A C 1
ATOM 1461 O O . MET A 1 199 ? 4.472 -2.719 -7.045 1.00 98.31 199 MET A O 1
ATOM 1465 N N . VAL A 1 200 ? 3.499 -2.874 -5.007 1.00 97.31 200 VAL A N 1
ATOM 1466 C CA . VAL A 1 200 ? 3.628 -4.322 -4.822 1.00 97.31 200 VAL A CA 1
ATOM 1467 C C . VAL A 1 200 ? 2.240 -4.986 -4.898 1.00 97.31 200 VAL A C 1
ATOM 1469 O O . VAL A 1 200 ? 1.266 -4.392 -4.426 1.00 97.31 200 VAL A O 1
ATOM 1472 N N . PRO A 1 201 ? 2.102 -6.189 -5.492 1.00 97.75 201 PRO A N 1
ATOM 1473 C CA . PRO A 1 201 ? 0.809 -6.870 -5.615 1.00 97.75 201 PRO A CA 1
ATOM 1474 C C . PRO A 1 201 ? 0.203 -7.251 -4.258 1.00 97.75 201 PRO A C 1
ATOM 1476 O O . PRO A 1 201 ? 0.913 -7.715 -3.365 1.00 97.75 201 PRO A O 1
ATOM 1479 N N . ILE A 1 202 ? -1.121 -7.140 -4.115 1.00 98.19 202 ILE A N 1
ATOM 1480 C CA . ILE A 1 202 ? -1.795 -7.377 -2.827 1.00 98.19 202 ILE A CA 1
ATOM 1481 C C . ILE A 1 202 ? -1.996 -8.861 -2.504 1.00 98.19 202 ILE A C 1
ATOM 1483 O O . ILE A 1 202 ? -1.967 -9.250 -1.338 1.00 98.19 202 ILE A O 1
ATOM 1487 N N . ARG A 1 203 ? -2.159 -9.721 -3.517 1.00 97.69 203 ARG A N 1
ATOM 1488 C CA . ARG A 1 203 ? -2.364 -11.166 -3.318 1.00 97.69 203 ARG A CA 1
ATOM 1489 C C . ARG A 1 203 ? -1.264 -11.825 -2.464 1.00 97.69 203 ARG A C 1
ATOM 1491 O O . ARG A 1 203 ? -1.626 -12.426 -1.452 1.00 97.69 203 ARG A O 1
ATOM 1498 N N . PRO A 1 204 ? 0.040 -11.724 -2.799 1.00 96.56 204 PRO A N 1
ATOM 1499 C CA . PRO A 1 204 ? 1.093 -12.338 -1.986 1.00 96.56 204 PRO A CA 1
ATOM 1500 C C . PRO A 1 204 ? 1.172 -11.740 -0.575 1.00 96.56 204 PRO A C 1
ATOM 1502 O O . PRO A 1 204 ? 1.495 -12.457 0.367 1.00 96.56 204 PRO A O 1
ATOM 1505 N N . ILE A 1 205 ? 0.818 -10.461 -0.406 1.00 97.19 205 ILE A N 1
ATOM 1506 C CA . ILE A 1 205 ? 0.762 -9.802 0.906 1.00 97.19 205 ILE A CA 1
ATOM 1507 C C . ILE A 1 205 ? -0.313 -10.452 1.776 1.00 97.19 205 ILE A C 1
ATOM 1509 O O . ILE A 1 205 ? -0.027 -10.891 2.886 1.00 97.19 205 ILE A O 1
ATOM 1513 N N . LEU A 1 206 ? -1.537 -10.574 1.263 1.00 97.25 206 LEU A N 1
ATOM 1514 C CA . LEU A 1 206 ? -2.646 -11.189 1.994 1.00 97.25 206 LEU A CA 1
ATOM 1515 C C . LEU A 1 206 ? -2.390 -12.671 2.290 1.00 97.25 206 LEU A C 1
ATOM 1517 O O . LEU A 1 206 ? -2.701 -13.132 3.385 1.00 97.25 206 LEU A O 1
ATOM 1521 N N . GLN A 1 207 ? -1.760 -13.398 1.363 1.00 96.00 207 GLN A N 1
ATOM 1522 C CA . GLN A 1 207 ? -1.343 -14.788 1.575 1.00 96.00 207 GLN A CA 1
ATOM 1523 C C . GLN A 1 207 ? -0.300 -14.913 2.690 1.00 96.00 207 GLN A C 1
ATOM 1525 O O . GLN A 1 207 ? -0.482 -15.725 3.594 1.00 96.00 207 GLN A O 1
ATOM 1530 N N . ALA A 1 208 ? 0.753 -14.091 2.668 1.00 95.31 208 ALA A N 1
ATOM 1531 C CA . ALA A 1 208 ? 1.774 -14.070 3.716 1.00 95.31 208 ALA A CA 1
ATOM 1532 C C . ALA A 1 208 ? 1.192 -13.654 5.074 1.00 95.31 208 ALA A C 1
ATOM 1534 O O . ALA A 1 208 ? 1.620 -14.139 6.122 1.00 95.31 208 ALA A O 1
ATOM 1535 N N . LEU A 1 209 ? 0.179 -12.783 5.061 1.00 95.38 209 LEU A N 1
ATOM 1536 C CA . LEU A 1 209 ? -0.525 -12.378 6.265 1.00 95.38 209 LEU A CA 1
ATOM 1537 C C . LEU A 1 209 ? -1.584 -13.403 6.727 1.00 95.38 209 LEU A C 1
ATOM 1539 O O . LEU A 1 209 ? -2.010 -13.356 7.880 1.00 95.38 209 LEU A O 1
ATOM 1543 N N . GLY A 1 210 ? -2.021 -14.329 5.875 1.00 95.69 210 GLY A N 1
ATOM 1544 C CA . GLY A 1 210 ? -3.179 -15.180 6.164 1.00 95.69 210 GLY A CA 1
ATOM 1545 C C . GLY A 1 210 ? -4.473 -14.378 6.370 1.00 95.69 210 GLY A C 1
ATOM 1546 O O . GLY A 1 210 ? -5.296 -14.760 7.199 1.00 95.69 210 GLY A O 1
ATOM 1547 N N . ALA A 1 211 ? -4.626 -13.261 5.652 1.00 95.88 211 ALA A N 1
ATOM 1548 C CA . ALA A 1 211 ? -5.711 -12.294 5.815 1.00 95.88 211 ALA A CA 1
ATOM 1549 C C . ALA A 1 211 ? -6.602 -12.199 4.566 1.00 95.88 211 ALA A C 1
ATOM 1551 O O . ALA A 1 211 ? -6.192 -12.541 3.456 1.00 95.88 211 ALA A O 1
ATOM 1552 N N . THR A 1 212 ? -7.817 -11.684 4.744 1.00 96.75 212 THR A N 1
ATOM 1553 C CA . THR A 1 212 ? -8.764 -11.352 3.668 1.00 96.75 212 THR A CA 1
ATOM 1554 C C . THR A 1 212 ? -9.184 -9.891 3.777 1.00 96.75 212 THR A C 1
ATOM 1556 O O . THR A 1 212 ? -9.136 -9.313 4.861 1.00 96.75 212 THR A O 1
ATOM 1559 N N . LEU A 1 213 ? -9.599 -9.290 2.662 1.00 97.56 213 LEU A N 1
ATOM 1560 C CA . LEU A 1 213 ? -10.124 -7.924 2.662 1.00 97.56 213 LEU A CA 1
ATOM 1561 C C . LEU A 1 213 ? -11.535 -7.873 3.253 1.00 97.56 213 LEU A C 1
ATOM 1563 O O . LEU A 1 213 ? -12.303 -8.827 3.129 1.00 97.56 213 LEU A O 1
ATOM 1567 N N . VAL A 1 214 ? -11.859 -6.736 3.864 1.00 97.19 214 VAL A N 1
ATOM 1568 C CA . VAL A 1 214 ? -13.177 -6.431 4.427 1.00 97.19 214 VAL A CA 1
ATOM 1569 C C . VAL 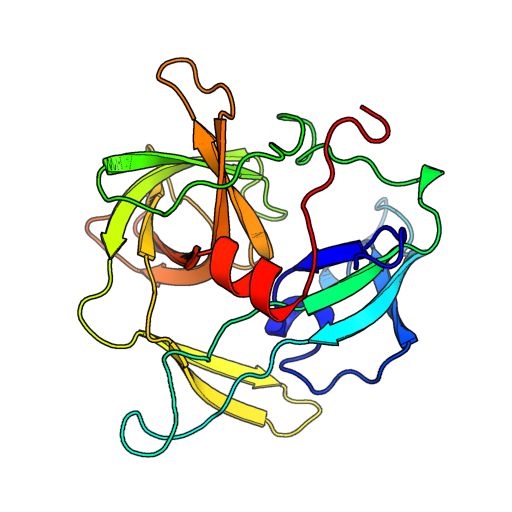A 1 214 ? -13.806 -5.314 3.596 1.00 97.19 214 VAL A C 1
ATOM 1571 O O . VAL A 1 214 ? -13.163 -4.293 3.361 1.00 97.19 214 VAL A O 1
ATOM 1574 N N . GLY A 1 215 ? -15.050 -5.523 3.169 1.00 97.06 215 GLY A N 1
ATOM 1575 C CA . GLY A 1 215 ? -15.919 -4.538 2.520 1.00 97.06 215 GLY A CA 1
ATOM 1576 C C . GLY A 1 215 ? -17.301 -4.558 3.181 1.00 97.06 215 GLY A C 1
ATOM 1577 O O . GLY A 1 215 ? -17.638 -5.524 3.869 1.00 97.06 215 GLY A O 1
ATOM 1578 N N . GLY A 1 216 ? -18.089 -3.502 3.000 1.00 97.75 216 GLY A N 1
ATOM 1579 C CA . GLY A 1 216 ? -19.414 -3.316 3.598 1.00 97.75 216 GLY A CA 1
ATOM 1580 C C . GLY A 1 216 ? -19.406 -2.997 5.096 1.00 97.75 216 GLY A C 1
ATOM 1581 O O . GLY A 1 216 ? -20.453 -3.050 5.738 1.00 97.75 216 GLY A O 1
ATOM 1582 N N . HIS A 1 217 ? -18.244 -2.693 5.677 1.00 97.81 217 HIS A N 1
ATOM 1583 C CA . HIS A 1 217 ? -18.108 -2.394 7.101 1.00 97.81 217 HIS A CA 1
ATOM 1584 C C . HIS A 1 217 ? -18.333 -0.903 7.349 1.00 97.81 217 HIS A C 1
ATOM 1586 O O . HIS A 1 217 ? -17.500 -0.087 6.961 1.00 97.81 217 HIS A O 1
ATOM 1592 N N . ASN A 1 218 ? -19.435 -0.553 8.019 1.00 97.19 218 ASN A N 1
ATOM 1593 C CA . ASN A 1 218 ? -19.810 0.829 8.355 1.00 97.19 218 ASN A CA 1
ATOM 1594 C C . ASN A 1 218 ? -19.763 1.787 7.141 1.00 97.19 218 ASN A C 1
ATOM 1596 O O . ASN A 1 218 ? -19.066 2.803 7.180 1.00 97.19 218 ASN A O 1
ATOM 1600 N N . VAL A 1 219 ? -20.452 1.430 6.052 1.00 93.81 219 VAL A N 1
ATOM 1601 C CA . VAL A 1 219 ? -20.530 2.195 4.789 1.00 93.81 219 VAL A CA 1
ATOM 1602 C C . VAL A 1 219 ? -21.815 3.012 4.716 1.00 93.81 219 VAL A C 1
ATOM 1604 O O . VAL A 1 219 ? -22.868 2.470 5.122 1.00 93.81 219 VAL A O 1
#

pLDDT: mean 94.93, std 5.07, range [45.53, 98.81]

Sequence (219 aa):
MTDGLIYGLTNNHVSALCSHVQIDTPILAPGVMDVGPNGVAPFTLGFHTRALEMHHGSVGNIDIARNTDAAIFRINDVSQVTSMQGGAYDTPIQIADPVEGMRVEKVGRTTRHTKGQIVSKQLRPAGVGYQVQSHSFNSTIWFGSVFTIHGHGSEFSLNGDSGSLVVSVDDHGRPLAAVGLIFAGGSDSSAPGGAKSLMVPIRPILQALGATLVGGHNV

InterPro domains:
  IPR009003 Peptidase S1, PA clan [SSF50494] (4-204)
  IPR057904 Nal1, C-terminal domain [PF25819] (98-188)

Organism: NCBI:txid251701

Foldseek 3Di:
DDPPFDKAKFFCCPQVVQVPRDWFQFDKPPDPVPDDPPDDDIDGQFTWHDWQHFDFDDPVPDDQQSHDTMTITTGPDLLPDAQDQPPPDGADQAFDEDDFQFKKWWAFPPPGIFIWTFHDWDPAWDWDWHDDPVVRDTGTGTHDTKIKIATDQARRDDPRRGGIWMFTADPVRHGDHTFWTFHDKDADCPGRNRIMTMTDGVVVVCVVVVHTRDTPRPD